Protein AF-A0A6S7LVF1-F1 (afdb_monomer_lite)

Radius of gyration: 26.82 Å; chains: 1; bounding box: 76×34×92 Å

S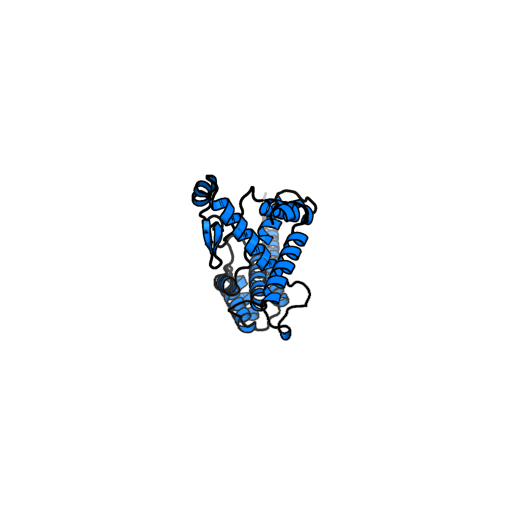econdary structure (DSSP, 8-state):
-THHHHHS-HHHHHHHHHHHHHHHHHHHS-GGG---SSPPHHHHHHHHHHHHHHHHHHHTTSTHHHHHHHHHTEEE-TTS-EEE-SSBTTB-PBP--TT-HHHHHHHHHHHHHTTT-HHHHHHHHHHHHHS----HHHHHHHHHT----TT--HHHHHHHHHHHHHHHHHHHHSTT-S-PPPHHHHHHHHHHHHHHH---HHHHHHHHHHHT-TT--HHHHHHHHHHHHHHHHHHHHHHHHHHHHHHHHHHHHTTS--

Structure (mmCIF, N/CA/C/O backbone):
data_AF-A0A6S7LVF1-F1
#
_entry.id   AF-A0A6S7LVF1-F1
#
loop_
_atom_site.group_PDB
_atom_site.id
_atom_site.type_symbol
_atom_site.label_atom_id
_atom_site.label_alt_id
_atom_site.label_comp_id
_atom_site.label_asym_id
_atom_site.label_entity_id
_atom_site.label_seq_id
_atom_site.pdbx_PDB_ins_code
_atom_site.Cartn_x
_atom_site.Cartn_y
_atom_site.Cartn_z
_atom_site.occupancy
_atom_site.B_iso_or_equiv
_atom_site.auth_seq_id
_atom_site.auth_comp_id
_atom_site.auth_asym_id
_atom_site.auth_atom_id
_atom_site.pdbx_PDB_model_num
ATOM 1 N N . PHE A 1 1 ? -22.727 4.059 7.229 1.00 73.75 1 PHE A N 1
ATOM 2 C CA . PHE A 1 1 ? -21.291 4.383 7.110 1.00 73.75 1 PHE A CA 1
ATOM 3 C C . PHE A 1 1 ? -20.971 4.934 5.733 1.00 73.75 1 PHE A C 1
ATOM 5 O O . PHE A 1 1 ? -20.271 5.931 5.670 1.00 73.75 1 PHE A O 1
ATOM 12 N N . ASP A 1 2 ? -21.529 4.361 4.667 1.00 82.19 2 ASP A N 1
ATOM 13 C CA . ASP A 1 2 ? -21.222 4.749 3.279 1.00 82.19 2 ASP A CA 1
ATOM 14 C C . ASP A 1 2 ? -21.557 6.227 2.985 1.00 82.19 2 ASP A C 1
ATOM 16 O O . ASP A 1 2 ? -20.728 6.934 2.433 1.00 82.19 2 ASP A O 1
ATOM 20 N N . GLN A 1 3 ? -22.650 6.758 3.550 1.00 86.31 3 GLN A N 1
ATOM 21 C CA . GLN A 1 3 ? -22.999 8.194 3.503 1.00 86.31 3 GLN A CA 1
ATOM 22 C C . GLN A 1 3 ? -21.911 9.154 4.037 1.00 86.31 3 GLN A C 1
ATOM 24 O O . GLN A 1 3 ? -21.966 10.356 3.783 1.00 86.31 3 GLN A O 1
ATOM 29 N N . LEU A 1 4 ? -20.950 8.672 4.838 1.00 86.31 4 LEU A N 1
ATOM 30 C CA . LEU A 1 4 ? -19.827 9.501 5.290 1.00 86.31 4 LEU A CA 1
ATOM 31 C C . LEU A 1 4 ? -18.850 9.789 4.148 1.00 86.31 4 LEU A C 1
ATOM 33 O O . LEU A 1 4 ? -18.262 10.866 4.139 1.00 86.31 4 LEU A O 1
ATOM 37 N N . LEU A 1 5 ? -18.698 8.850 3.211 1.00 87.44 5 LEU A N 1
ATOM 38 C CA . LEU A 1 5 ? -17.847 8.989 2.028 1.00 87.44 5 LEU A CA 1
ATOM 39 C C . LEU A 1 5 ? -18.411 10.016 1.040 1.00 87.44 5 LEU A C 1
ATOM 41 O O . LEU A 1 5 ? -17.636 10.684 0.364 1.00 87.44 5 LEU A O 1
ATOM 45 N N . ASP A 1 6 ? -19.732 10.213 1.039 1.00 84.75 6 ASP A N 1
ATOM 46 C CA . ASP A 1 6 ? -20.389 11.256 0.241 1.00 84.75 6 ASP A CA 1
ATOM 47 C C . ASP A 1 6 ? -20.224 12.654 0.859 1.00 84.75 6 ASP A C 1
ATOM 49 O O . ASP A 1 6 ? -20.197 13.663 0.158 1.00 84.75 6 ASP A O 1
ATOM 53 N N . LYS A 1 7 ? -20.135 12.735 2.194 1.00 86.38 7 LYS A N 1
ATOM 54 C CA . LYS A 1 7 ? -20.127 14.010 2.934 1.00 86.38 7 LYS A CA 1
ATOM 55 C C . LYS A 1 7 ? -18.735 14.533 3.272 1.00 86.38 7 LYS A C 1
ATOM 57 O O . LYS A 1 7 ? -18.580 15.726 3.530 1.00 86.38 7 LYS A O 1
ATOM 62 N N . PHE A 1 8 ? -17.732 13.664 3.354 1.00 89.62 8 PHE A N 1
ATOM 63 C CA . PHE A 1 8 ? -16.406 14.018 3.854 1.00 89.62 8 PHE A CA 1
ATOM 64 C C . PHE A 1 8 ? -15.290 13.424 2.995 1.00 89.62 8 PHE A C 1
ATOM 66 O O . PHE A 1 8 ? -15.442 12.371 2.387 1.00 89.62 8 PHE A O 1
ATOM 73 N N . SER A 1 9 ? -14.121 14.075 3.008 1.00 88.81 9 SER A N 1
ATOM 74 C CA . SER A 1 9 ? -12.927 13.544 2.346 1.00 88.81 9 SER A CA 1
ATOM 75 C C . SER A 1 9 ? -12.504 12.201 2.945 1.00 88.81 9 SER A C 1
ATOM 77 O O . SER A 1 9 ? -12.678 11.963 4.144 1.00 88.81 9 SER A O 1
ATOM 79 N N . LEU A 1 10 ? -11.876 11.349 2.129 1.00 88.12 10 LEU A N 1
ATOM 80 C CA . LEU A 1 10 ? -11.427 10.015 2.540 1.00 88.12 10 LEU A CA 1
ATOM 81 C C . LEU A 1 10 ? -10.646 10.040 3.862 1.00 88.12 10 LEU A C 1
ATOM 83 O O . LEU A 1 10 ? -10.968 9.302 4.788 1.00 88.12 10 LEU A O 1
ATOM 87 N N . ILE A 1 11 ? -9.662 10.937 3.987 1.00 88.06 11 ILE A N 1
ATOM 88 C CA . ILE A 1 11 ? -8.839 11.065 5.199 1.00 88.06 11 ILE A CA 1
ATOM 89 C C . ILE A 1 11 ? -9.693 11.398 6.426 1.00 88.06 11 ILE A C 1
ATOM 91 O O . ILE A 1 11 ? -9.467 10.856 7.510 1.00 88.06 11 ILE A O 1
ATOM 95 N N . LYS A 1 12 ? -10.702 12.262 6.272 1.00 89.44 12 LYS A N 1
ATOM 96 C CA . LYS A 1 12 ? -11.616 12.613 7.361 1.00 89.44 12 LYS A CA 1
ATOM 97 C C . LYS A 1 12 ? -12.500 11.426 7.741 1.00 89.44 12 LYS A C 1
ATOM 99 O O . LYS A 1 12 ? -12.662 11.173 8.931 1.00 89.44 12 LYS A O 1
ATOM 104 N N . VAL A 1 13 ? -13.003 10.663 6.771 1.00 92.44 13 VAL A N 1
ATOM 105 C CA . VAL A 1 13 ? -13.787 9.442 7.030 1.00 92.44 13 VAL A CA 1
ATOM 106 C C . VAL A 1 13 ? -12.958 8.389 7.762 1.00 92.44 13 VAL A C 1
ATOM 108 O O . VAL A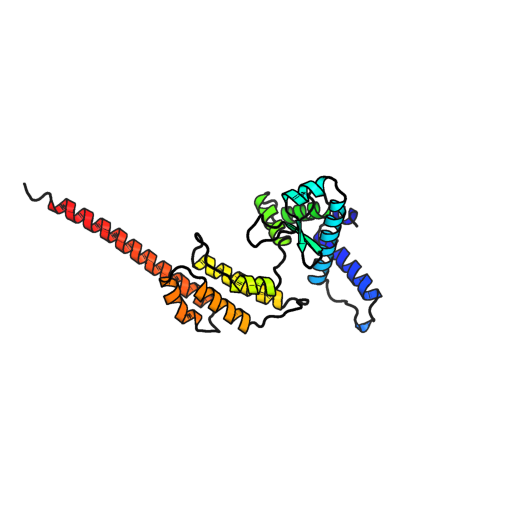 1 13 ? -13.427 7.833 8.754 1.00 92.44 13 VAL A O 1
ATOM 111 N N . LEU A 1 14 ? -11.715 8.157 7.334 1.00 90.19 14 LEU A N 1
ATOM 112 C CA . LEU A 1 14 ? -10.809 7.218 8.000 1.00 90.19 14 LEU A CA 1
ATOM 113 C C . LEU A 1 14 ? -10.516 7.645 9.445 1.00 90.19 14 LEU A C 1
ATOM 115 O O . LEU A 1 14 ? -10.585 6.820 10.353 1.00 90.19 14 LEU A O 1
ATOM 119 N N . ARG A 1 15 ? -10.280 8.943 9.687 1.00 90.25 15 ARG A N 1
ATOM 120 C CA . ARG A 1 15 ? -10.094 9.491 11.043 1.00 90.25 15 ARG A CA 1
ATOM 121 C C . ARG A 1 15 ? -11.341 9.359 11.915 1.00 90.25 15 ARG A C 1
ATOM 123 O O . ARG A 1 15 ? -11.221 9.000 13.081 1.00 90.25 15 ARG A O 1
ATOM 130 N N . ILE A 1 16 ? -12.530 9.628 11.370 1.00 91.88 16 ILE A N 1
ATOM 131 C CA . ILE A 1 16 ? -13.800 9.427 12.087 1.00 91.88 16 ILE A CA 1
ATOM 132 C C . ILE A 1 16 ? -13.952 7.950 12.462 1.00 91.88 16 ILE A C 1
ATOM 134 O O . ILE A 1 16 ? -14.247 7.638 13.613 1.00 91.88 16 ILE A O 1
ATOM 138 N N . GLY A 1 17 ? -13.696 7.036 11.523 1.00 92.00 17 GLY A N 1
ATOM 139 C CA . GLY A 1 17 ? -13.723 5.600 11.791 1.00 92.00 17 GLY A CA 1
ATOM 140 C C . GLY A 1 17 ? -12.722 5.184 12.871 1.00 92.00 17 GLY A C 1
ATOM 141 O O . GLY A 1 17 ? -13.075 4.392 13.740 1.00 92.00 17 GLY A O 1
ATOM 142 N N . ALA A 1 18 ? -11.517 5.761 12.873 1.00 91.19 18 ALA A N 1
ATOM 143 C CA . ALA A 1 18 ? -10.490 5.465 13.873 1.00 91.19 18 ALA A CA 1
ATOM 144 C C . ALA A 1 18 ? -10.914 5.933 15.266 1.00 91.19 18 ALA A C 1
ATOM 146 O O . ALA A 1 18 ? -10.796 5.177 16.227 1.00 91.19 18 ALA A O 1
ATOM 147 N N . TRP A 1 19 ? -11.503 7.128 15.372 1.00 92.81 19 TRP A N 1
ATOM 148 C CA . TRP A 1 19 ? -12.089 7.604 16.625 1.00 92.81 19 TRP A CA 1
ATOM 149 C C . TRP A 1 19 ? -13.212 6.699 17.129 1.00 92.81 19 TRP A C 1
ATOM 151 O O . TRP A 1 19 ? -13.244 6.392 18.318 1.00 92.81 19 TRP A O 1
ATOM 161 N N . ILE A 1 20 ? -14.106 6.243 16.245 1.00 91.69 20 ILE A N 1
ATOM 162 C CA . ILE A 1 20 ? -15.197 5.329 16.616 1.00 91.69 20 ILE A CA 1
ATOM 163 C C . ILE A 1 20 ? -14.631 3.997 17.122 1.00 91.69 20 ILE A C 1
ATOM 165 O O . ILE A 1 20 ? -15.041 3.530 18.181 1.00 91.69 20 ILE A O 1
ATOM 169 N N . GLN A 1 21 ? -13.674 3.400 16.407 1.00 89.44 21 GLN A N 1
ATOM 170 C CA . GLN A 1 21 ? -13.039 2.142 16.818 1.00 89.44 21 GLN A CA 1
ATOM 171 C C . GLN A 1 21 ? -12.315 2.290 18.159 1.00 89.44 21 GLN A C 1
ATOM 173 O O . GLN A 1 21 ? -12.551 1.503 19.071 1.00 89.44 21 GLN A O 1
ATOM 178 N N . ARG A 1 22 ? -11.517 3.349 18.331 1.00 89.44 22 ARG A N 1
ATOM 179 C CA . ARG A 1 22 ? -10.833 3.632 19.596 1.00 89.44 22 ARG A CA 1
ATOM 180 C C . ARG A 1 22 ? -11.812 3.851 20.743 1.00 89.44 22 ARG A C 1
ATOM 182 O O . ARG A 1 22 ? -11.558 3.395 21.851 1.00 89.44 22 ARG A O 1
ATOM 189 N N . PHE A 1 23 ? -12.916 4.556 20.502 1.00 90.94 23 PHE A N 1
ATOM 190 C CA . PHE A 1 23 ? -13.953 4.748 21.510 1.00 90.94 23 PHE A CA 1
ATOM 191 C C . PHE A 1 23 ? -14.533 3.402 21.960 1.00 90.94 23 PHE A C 1
ATOM 193 O O . PHE A 1 23 ? -14.582 3.136 23.159 1.00 90.94 23 PHE A O 1
ATOM 200 N N . LEU A 1 24 ? -14.889 2.529 21.012 1.00 91.00 24 LEU A N 1
ATOM 201 C CA . LEU A 1 24 ? -15.390 1.183 21.304 1.00 91.00 24 LEU A CA 1
ATOM 202 C C . LEU A 1 24 ? -14.368 0.338 22.081 1.00 91.00 24 LEU A C 1
ATOM 204 O O . LEU A 1 24 ? -14.746 -0.334 23.043 1.00 91.00 24 LEU A O 1
ATOM 208 N N . ASP A 1 25 ? -13.088 0.407 21.708 1.00 88.69 25 ASP A N 1
ATOM 209 C CA . ASP A 1 25 ? -11.997 -0.273 22.412 1.00 88.69 25 ASP A CA 1
ATOM 210 C C . ASP A 1 25 ? -11.844 0.281 23.843 1.00 88.69 25 ASP A C 1
ATOM 212 O O . ASP A 1 25 ? -11.828 -0.477 24.810 1.00 88.69 25 ASP A O 1
ATOM 216 N N . ASN A 1 26 ? -11.843 1.607 24.009 1.00 90.06 26 ASN A N 1
ATOM 217 C CA . ASN A 1 26 ? -11.717 2.284 25.305 1.00 90.06 26 ASN A CA 1
ATOM 218 C C . ASN A 1 26 ? -12.906 2.038 26.250 1.00 90.06 26 ASN A C 1
ATOM 220 O O . ASN A 1 26 ? -12.740 2.079 27.473 1.00 90.06 26 ASN A O 1
ATOM 224 N N . CYS A 1 27 ? -14.103 1.783 25.714 1.00 90.06 27 CYS A N 1
ATOM 225 C CA . CYS A 1 27 ? -15.260 1.357 26.506 1.00 90.06 27 CYS A CA 1
ATOM 226 C C . CYS A 1 27 ? -15.066 -0.035 27.124 1.00 90.06 27 CYS A C 1
ATOM 228 O O . CYS A 1 27 ? -15.699 -0.343 28.131 1.00 90.06 27 CYS A O 1
ATOM 230 N N . ARG A 1 28 ? -14.207 -0.870 26.529 1.00 90.31 28 ARG A N 1
ATOM 231 C CA . ARG A 1 28 ? -13.943 -2.253 26.952 1.00 90.31 28 ARG A CA 1
ATOM 232 C C . ARG A 1 28 ? -12.650 -2.400 27.757 1.00 90.31 28 ARG A C 1
ATOM 234 O O . ARG A 1 28 ? -12.416 -3.467 28.317 1.00 90.31 28 ARG A O 1
ATOM 241 N N . THR A 1 29 ? -11.830 -1.353 27.845 1.00 88.50 29 THR A N 1
ATOM 242 C CA . THR A 1 29 ? -10.568 -1.353 28.596 1.00 88.50 29 THR A CA 1
ATOM 243 C C . THR A 1 29 ? -10.665 -0.605 29.924 1.00 88.50 29 THR A C 1
ATOM 245 O O . THR A 1 29 ? -11.503 0.281 30.144 1.00 88.50 29 THR A O 1
ATOM 248 N N . LYS A 1 30 ? -9.769 -0.966 30.849 1.00 87.44 30 LYS A N 1
ATOM 249 C CA . LYS A 1 30 ? -9.644 -0.285 32.140 1.00 87.44 30 LYS A CA 1
ATOM 250 C C . LYS A 1 30 ? -9.160 1.155 31.926 1.00 87.44 30 LYS A C 1
ATOM 252 O O . LYS A 1 30 ? -8.349 1.386 31.033 1.00 87.44 30 LYS A O 1
ATOM 257 N N . PRO A 1 31 ? -9.550 2.121 32.780 1.00 82.31 31 PRO A N 1
ATOM 258 C CA . PRO A 1 31 ? -9.179 3.529 32.616 1.00 82.31 31 PRO A CA 1
ATOM 259 C C . PRO A 1 31 ? -7.678 3.795 32.427 1.00 82.31 31 PRO A C 1
ATOM 261 O O . PRO A 1 31 ? -7.321 4.698 31.680 1.00 82.31 31 PRO A O 1
ATOM 264 N N . LYS A 1 32 ? -6.813 2.994 33.064 1.00 82.00 32 LYS A N 1
ATOM 265 C CA . LYS A 1 32 ? -5.347 3.121 32.985 1.00 82.00 32 LYS A CA 1
ATOM 266 C C . LYS A 1 32 ? -4.748 2.675 31.643 1.00 82.00 32 LYS A C 1
ATOM 268 O O . LYS A 1 32 ? -3.632 3.063 31.334 1.00 82.00 32 LYS A O 1
ATOM 273 N N . GLU A 1 33 ? -5.475 1.878 30.863 1.00 82.06 33 GLU A N 1
ATOM 274 C CA . GLU A 1 33 ? -5.034 1.306 29.579 1.00 82.06 33 GLU A CA 1
ATOM 275 C C . GLU A 1 33 ? -5.689 2.012 28.378 1.00 82.06 33 GLU A C 1
ATOM 277 O O . GLU A 1 33 ? -5.486 1.628 27.225 1.00 82.06 33 GLU A O 1
ATOM 282 N N . ARG A 1 34 ? -6.509 3.041 28.630 1.00 85.19 34 ARG A N 1
ATOM 283 C CA . ARG A 1 34 ? -7.211 3.779 27.578 1.00 85.19 34 ARG A CA 1
ATOM 284 C C . ARG A 1 34 ? -6.233 4.599 26.754 1.00 85.19 34 ARG A C 1
ATOM 286 O O . ARG A 1 34 ? -5.438 5.375 27.280 1.00 85.19 34 ARG A O 1
ATOM 293 N N . LYS A 1 35 ? -6.363 4.492 25.436 1.00 78.75 35 LYS A N 1
ATOM 294 C CA . LYS A 1 35 ? -5.564 5.277 24.497 1.00 78.75 35 LYS A CA 1
ATOM 295 C C . LYS A 1 35 ? -6.124 6.692 24.406 1.00 78.75 35 LYS A C 1
ATOM 297 O O . LYS A 1 35 ? -7.288 6.870 24.042 1.00 78.75 35 LYS A O 1
ATOM 302 N N . SER A 1 36 ? -5.290 7.685 24.720 1.00 81.06 36 SER A N 1
ATOM 303 C CA . SER A 1 36 ? -5.619 9.119 24.630 1.00 81.06 36 SER A CA 1
ATOM 304 C C . SER A 1 36 ? -4.634 9.923 23.764 1.00 81.06 36 SER A C 1
ATOM 306 O O . SER A 1 36 ? -4.747 11.143 23.674 1.00 81.06 36 SER A O 1
ATOM 308 N N . HIS A 1 37 ? -3.666 9.260 23.129 1.00 80.19 37 HIS A N 1
ATOM 309 C CA . HIS A 1 37 ? -2.706 9.890 22.217 1.00 80.19 37 HIS A CA 1
ATOM 310 C C . HIS A 1 37 ? -3.378 10.306 20.891 1.00 80.19 37 HIS A C 1
ATOM 312 O O . HIS A 1 37 ? -4.508 9.888 20.629 1.00 80.19 37 HIS A O 1
ATOM 318 N N . PRO A 1 38 ? -2.738 11.111 20.022 1.00 84.56 38 PRO A N 1
ATOM 319 C CA . PRO A 1 38 ? -3.230 11.360 18.662 1.00 84.56 38 PRO A CA 1
ATOM 320 C C . PRO A 1 38 ? -3.546 10.059 17.903 1.00 84.56 38 PRO A C 1
ATOM 322 O O . PRO A 1 38 ? -3.043 8.994 18.267 1.00 84.56 38 PRO A O 1
ATOM 325 N N . ILE A 1 39 ? -4.424 10.110 16.892 1.00 82.56 39 ILE A N 1
ATOM 326 C CA . ILE A 1 39 ? -4.730 8.917 16.081 1.00 82.56 39 ILE A CA 1
ATOM 327 C C . ILE A 1 39 ? -3.446 8.413 15.430 1.00 82.56 39 ILE A C 1
ATOM 329 O O . ILE A 1 39 ? -2.767 9.175 14.743 1.00 82.56 39 ILE A O 1
ATOM 333 N N . ASP A 1 40 ? -3.162 7.135 15.647 1.00 79.94 40 ASP A N 1
ATOM 334 C CA . ASP A 1 40 ? -1.999 6.457 15.103 1.00 79.94 40 ASP A CA 1
ATOM 335 C C . ASP A 1 40 ? -2.246 5.983 13.661 1.00 79.94 40 ASP A C 1
ATOM 337 O O . ASP A 1 40 ? -3.386 5.730 13.248 1.00 79.94 40 ASP A O 1
ATOM 341 N N . ALA A 1 41 ? -1.169 5.838 12.891 1.00 76.06 41 ALA A N 1
ATOM 342 C CA . ALA A 1 41 ? -1.202 5.314 11.531 1.00 76.06 41 ALA A CA 1
ATOM 343 C C . ALA A 1 41 ? -1.848 3.919 11.486 1.00 76.06 41 ALA A C 1
ATOM 345 O O . ALA A 1 41 ? -2.686 3.662 10.620 1.00 76.06 41 ALA A O 1
ATOM 346 N N . LEU A 1 42 ? -1.575 3.072 12.482 1.00 78.00 42 LEU A N 1
ATOM 347 C CA . LEU A 1 42 ? -2.142 1.724 12.594 1.00 78.00 42 LEU A CA 1
ATOM 348 C C . LEU A 1 42 ? -3.660 1.719 12.802 1.00 78.00 42 LEU A C 1
ATOM 350 O O . LEU A 1 42 ? -4.371 0.832 12.325 1.00 78.00 42 LEU A O 1
ATOM 354 N N . GLU A 1 43 ? -4.201 2.714 13.505 1.00 81.75 43 GLU A N 1
ATOM 355 C CA . GLU A 1 43 ? -5.650 2.835 13.688 1.00 81.75 43 GLU A CA 1
ATOM 356 C C . GLU A 1 43 ? -6.337 3.262 12.391 1.00 81.75 43 GLU A C 1
ATOM 358 O O . GLU A 1 43 ? -7.425 2.775 12.074 1.00 81.75 43 GLU A O 1
ATOM 363 N N . ILE A 1 44 ? -5.683 4.125 11.610 1.00 83.94 44 ILE A N 1
ATOM 364 C CA . ILE A 1 44 ? -6.132 4.488 10.264 1.00 83.94 44 ILE A CA 1
ATOM 365 C C . ILE A 1 44 ? -6.058 3.279 9.327 1.00 83.94 44 ILE A C 1
ATOM 367 O O . ILE A 1 44 ? -7.020 3.025 8.595 1.00 83.94 44 ILE A O 1
ATOM 371 N N . GLU A 1 45 ? -4.970 2.506 9.368 1.00 83.44 45 GLU A N 1
ATOM 372 C CA . GLU A 1 45 ? -4.811 1.289 8.567 1.00 83.44 45 GLU A CA 1
ATOM 373 C C . GLU A 1 45 ? -5.898 0.262 8.908 1.00 83.44 45 GLU A C 1
ATOM 375 O O . GLU A 1 45 ? -6.566 -0.251 8.011 1.00 83.44 45 GLU A O 1
ATOM 380 N N . ARG A 1 46 ? -6.176 0.027 10.195 1.00 84.38 46 ARG A N 1
ATOM 381 C CA . ARG A 1 46 ? -7.241 -0.889 10.637 1.00 84.38 46 ARG A CA 1
ATOM 382 C C . ARG A 1 46 ? -8.601 -0.516 10.044 1.00 84.38 46 ARG A C 1
ATOM 384 O O . ARG A 1 46 ? -9.319 -1.381 9.540 1.00 84.38 46 ARG A O 1
ATOM 391 N N . VAL A 1 47 ? -8.955 0.768 10.084 1.00 89.50 47 VAL A N 1
ATOM 392 C CA . VAL A 1 47 ? -10.216 1.276 9.521 1.00 89.50 47 VAL A CA 1
ATOM 393 C C . VAL A 1 47 ? -10.226 1.137 8.002 1.00 89.50 47 VAL A C 1
ATOM 395 O O . VAL A 1 47 ? -11.242 0.749 7.427 1.00 89.50 47 VAL A O 1
ATOM 398 N N . LYS A 1 48 ? -9.096 1.400 7.344 1.00 89.19 48 LYS A N 1
ATOM 399 C CA . LYS A 1 48 ? -8.937 1.210 5.900 1.00 89.19 48 LYS A CA 1
ATOM 400 C C . LYS A 1 48 ? -9.139 -0.256 5.501 1.00 89.19 48 LYS A C 1
ATOM 402 O O . LYS A 1 48 ? -9.914 -0.526 4.590 1.00 89.19 48 LYS A O 1
ATOM 407 N N . LEU A 1 49 ? -8.516 -1.208 6.199 1.00 88.31 49 LEU A N 1
ATOM 408 C CA . LEU A 1 49 ? -8.690 -2.644 5.942 1.00 88.31 49 LEU A CA 1
ATOM 409 C C . LEU A 1 49 ? -10.135 -3.092 6.174 1.00 88.31 49 LEU A C 1
ATO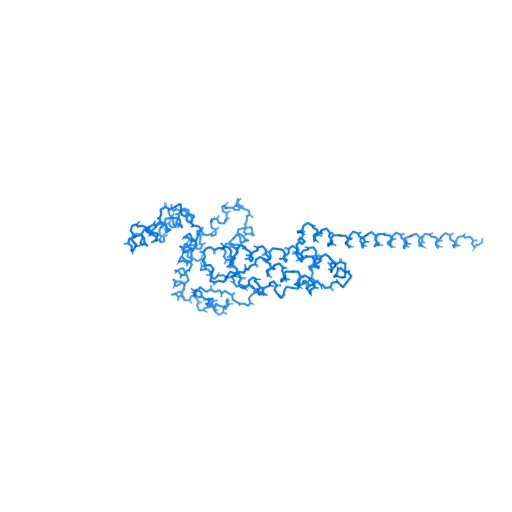M 411 O O . LEU A 1 49 ? -10.652 -3.912 5.419 1.00 88.31 49 LEU A O 1
ATOM 415 N N . TRP A 1 50 ? -10.804 -2.540 7.189 1.00 91.06 50 TRP A N 1
ATOM 416 C CA . TRP A 1 50 ? -12.226 -2.790 7.418 1.00 91.06 50 TRP A CA 1
ATOM 417 C C . TRP A 1 50 ? -13.081 -2.340 6.224 1.00 91.06 50 TRP A C 1
ATOM 419 O O . TRP A 1 50 ? -13.939 -3.097 5.771 1.00 91.06 50 TRP A O 1
ATOM 429 N N . TRP A 1 51 ? -12.809 -1.155 5.669 1.00 91.44 51 TRP A N 1
ATOM 430 C CA . TRP A 1 51 ? -13.485 -0.658 4.467 1.00 91.44 51 TRP A CA 1
ATOM 431 C C . TRP A 1 51 ? -13.230 -1.528 3.236 1.00 91.44 51 TRP A C 1
ATOM 433 O O . TRP A 1 51 ? -14.174 -1.827 2.510 1.00 91.44 51 TRP A O 1
ATOM 443 N N . ILE A 1 52 ? -11.987 -1.973 3.031 1.00 90.75 52 ILE A N 1
ATOM 444 C CA . ILE A 1 52 ? -11.618 -2.879 1.933 1.00 90.75 52 ILE A CA 1
ATOM 445 C C . ILE A 1 52 ? -12.404 -4.188 2.039 1.00 90.75 52 ILE A C 1
ATOM 447 O O . ILE A 1 52 ? -13.072 -4.585 1.088 1.00 90.75 52 ILE A O 1
ATOM 451 N N . LYS A 1 53 ? -12.386 -4.831 3.213 1.00 90.44 53 LYS A N 1
ATOM 452 C CA . LYS A 1 53 ? -13.126 -6.079 3.450 1.00 90.44 53 LYS A CA 1
ATOM 453 C C . LYS A 1 53 ? -14.618 -5.902 3.215 1.00 90.44 53 LYS A C 1
ATOM 455 O O . LYS A 1 53 ? -15.240 -6.725 2.556 1.00 90.44 53 LYS A O 1
ATOM 460 N N . ARG A 1 54 ? -15.195 -4.815 3.731 1.00 91.25 54 ARG A N 1
ATOM 461 C CA . ARG A 1 54 ? -16.610 -4.488 3.534 1.00 91.25 54 ARG A CA 1
ATOM 462 C C . ARG A 1 54 ? -16.948 -4.323 2.051 1.00 91.25 54 ARG A C 1
ATOM 464 O O . ARG A 1 54 ? -17.938 -4.898 1.613 1.00 91.25 54 ARG A O 1
ATOM 471 N N . ALA A 1 55 ? -16.126 -3.593 1.297 1.00 91.62 55 ALA A N 1
ATOM 472 C CA . ALA A 1 55 ? -16.328 -3.392 -0.136 1.00 91.62 55 ALA A CA 1
ATOM 473 C C . ALA A 1 55 ? -16.292 -4.721 -0.903 1.00 91.62 55 ALA A C 1
ATOM 475 O O . ALA A 1 55 ? -17.169 -4.991 -1.719 1.00 91.62 55 ALA A O 1
ATOM 476 N N . GLN A 1 56 ? -15.321 -5.583 -0.592 1.00 91.62 56 GLN A N 1
ATOM 477 C CA . GLN A 1 56 ? -15.196 -6.906 -1.208 1.00 91.62 56 GLN A CA 1
ATOM 478 C C . GLN A 1 56 ? -16.380 -7.821 -0.867 1.00 91.62 56 GLN A C 1
ATOM 480 O O . GLN A 1 56 ? -16.922 -8.466 -1.758 1.00 91.62 56 GLN A O 1
ATOM 485 N N . LEU A 1 57 ? -16.825 -7.839 0.394 1.00 90.62 57 LEU A N 1
ATOM 486 C CA . LEU A 1 57 ? -17.990 -8.619 0.827 1.00 90.62 57 LEU A CA 1
ATOM 487 C C . LEU A 1 57 ? -19.289 -8.159 0.156 1.00 90.62 57 LEU A C 1
ATOM 489 O O . LEU A 1 57 ? -20.136 -8.985 -0.162 1.00 90.62 57 LEU A O 1
ATOM 493 N N . GLN A 1 58 ? -19.458 -6.853 -0.060 1.00 89.81 58 GLN A N 1
ATOM 494 C CA . GLN A 1 58 ? -20.607 -6.335 -0.804 1.00 89.81 58 GLN A CA 1
ATOM 495 C C . GLN A 1 58 ? -20.536 -6.720 -2.282 1.00 89.81 58 GLN A C 1
ATOM 497 O O . GLN A 1 58 ? -21.548 -7.111 -2.852 1.00 89.81 58 GLN A O 1
ATOM 502 N N . ALA A 1 59 ? -19.350 -6.674 -2.889 1.00 88.56 59 ALA A N 1
ATOM 503 C CA . ALA A 1 59 ? -19.182 -7.074 -4.281 1.00 88.56 59 ALA A CA 1
ATOM 504 C C . ALA A 1 59 ? -19.410 -8.567 -4.512 1.00 88.56 59 ALA A C 1
ATOM 506 O O . ALA A 1 59 ? -19.910 -8.921 -5.565 1.00 88.56 59 ALA A O 1
ATOM 507 N N . GLN A 1 60 ? -19.136 -9.434 -3.534 1.00 87.56 60 GLN A N 1
ATOM 508 C CA . GLN A 1 60 ? -19.464 -10.865 -3.627 1.00 87.56 60 GLN A CA 1
ATOM 509 C C . GLN A 1 60 ? -20.963 -11.150 -3.822 1.00 87.56 60 GLN A C 1
ATOM 511 O O . GLN A 1 60 ? -21.323 -12.259 -4.197 1.00 87.56 60 GLN A O 1
ATOM 516 N N . GLN A 1 61 ? -21.837 -10.177 -3.550 1.00 86.00 61 GLN A N 1
ATOM 517 C CA . GLN A 1 61 ? -23.280 -10.295 -3.773 1.00 86.00 61 GLN A CA 1
ATOM 518 C C . GLN A 1 61 ? -23.696 -9.891 -5.196 1.00 86.00 61 GLN A C 1
ATOM 520 O O . GLN A 1 61 ? -24.856 -10.068 -5.563 1.00 86.00 61 GLN A O 1
ATOM 525 N N . ASP A 1 62 ? -22.778 -9.323 -5.983 1.00 86.56 62 ASP A N 1
ATOM 526 C CA . ASP A 1 62 ? -23.018 -8.918 -7.364 1.00 86.56 62 ASP A CA 1
ATOM 527 C C . ASP A 1 62 ? -22.841 -10.113 -8.313 1.00 86.56 62 ASP A C 1
ATOM 529 O O . ASP A 1 62 ? -21.904 -10.900 -8.196 1.00 86.56 62 ASP A O 1
ATOM 533 N N . VAL A 1 63 ? -23.713 -10.206 -9.313 1.00 82.31 63 VAL A N 1
ATOM 534 C CA . VAL A 1 63 ? -23.673 -11.216 -10.379 1.00 82.31 63 VAL A CA 1
ATOM 535 C C . VAL A 1 63 ? -22.375 -11.118 -11.190 1.00 82.31 63 VAL A C 1
ATOM 537 O O . VAL A 1 63 ? -21.871 -12.120 -11.695 1.00 82.31 63 VAL A O 1
ATOM 540 N N . ARG A 1 64 ? -21.796 -9.915 -11.306 1.00 84.06 64 ARG A N 1
ATOM 541 C CA . ARG A 1 64 ? -20.540 -9.691 -12.046 1.00 84.06 64 ARG A CA 1
ATOM 542 C C . ARG A 1 64 ? -19.317 -10.275 -11.337 1.00 84.06 64 ARG A C 1
ATOM 544 O O . ARG A 1 64 ? -18.310 -10.543 -11.991 1.00 84.06 64 ARG A O 1
ATOM 551 N N . PHE A 1 65 ? -19.413 -10.523 -10.032 1.00 86.88 65 PHE A N 1
ATOM 552 C CA . PHE A 1 65 ? -18.282 -10.952 -9.219 1.00 86.88 65 PHE A CA 1
ATOM 553 C C . PHE A 1 65 ? -17.713 -12.306 -9.644 1.00 86.88 65 PHE A C 1
ATOM 555 O O . PHE A 1 65 ? -16.498 -12.466 -9.652 1.00 86.88 65 PHE A O 1
ATOM 562 N N . GLU A 1 66 ? -18.553 -13.265 -10.040 1.00 84.31 66 GLU A N 1
ATOM 563 C CA . GLU A 1 66 ? -18.086 -14.588 -10.479 1.00 84.31 66 GLU A CA 1
ATOM 564 C C . GLU A 1 66 ? -17.260 -14.503 -11.771 1.00 84.31 66 GLU A C 1
ATOM 566 O O . GLU A 1 66 ? -16.206 -15.135 -11.897 1.00 84.31 66 GLU A O 1
ATOM 571 N N . ALA A 1 67 ? -17.702 -13.670 -12.718 1.00 86.62 67 ALA A N 1
ATOM 572 C CA . ALA A 1 67 ? -16.975 -13.419 -13.958 1.00 86.62 67 ALA A CA 1
ATOM 573 C C . ALA A 1 67 ? -15.635 -12.721 -13.681 1.00 86.62 67 ALA A C 1
ATOM 575 O O . ALA A 1 67 ? -14.594 -13.124 -14.212 1.00 86.62 67 ALA A O 1
ATOM 576 N N . ASP A 1 68 ? -15.650 -11.718 -12.803 1.00 85.06 68 ASP A N 1
ATOM 577 C CA . ASP A 1 68 ? -14.450 -11.003 -12.382 1.00 85.06 68 ASP A CA 1
ATOM 578 C C . ASP A 1 68 ? -13.488 -11.925 -11.625 1.00 85.06 68 ASP A C 1
ATOM 580 O O . ASP A 1 68 ? -12.288 -11.885 -11.878 1.00 85.06 68 ASP A O 1
ATOM 584 N N . GLN A 1 69 ? -13.991 -12.827 -10.782 1.00 86.88 69 GLN A N 1
ATOM 585 C CA . GLN A 1 69 ? -13.187 -13.788 -10.032 1.00 86.88 69 GLN A CA 1
ATOM 586 C C . GLN A 1 69 ? -12.411 -14.737 -10.940 1.00 86.88 69 GLN A C 1
ATOM 588 O O . GLN A 1 69 ? -11.220 -14.959 -10.707 1.00 86.88 69 GLN A O 1
ATOM 593 N N . LEU A 1 70 ? -13.055 -15.268 -11.981 1.00 85.75 70 LEU A N 1
ATOM 594 C CA . LEU A 1 70 ? -12.397 -16.127 -12.964 1.00 85.75 70 LEU A CA 1
ATOM 595 C C . LEU A 1 70 ? -11.359 -15.350 -13.775 1.00 85.75 70 LEU A C 1
ATOM 597 O O . LEU A 1 70 ? -10.242 -15.823 -13.978 1.00 85.75 70 LEU A O 1
ATOM 601 N N . HIS A 1 71 ? -11.705 -14.142 -14.216 1.00 86.81 71 HIS A N 1
ATOM 602 C CA . HIS A 1 71 ? -10.827 -13.350 -15.069 1.00 86.81 71 HIS A CA 1
ATOM 603 C C . HIS A 1 71 ? -9.615 -12.805 -14.292 1.00 86.81 71 HIS A C 1
ATOM 605 O O . HIS A 1 71 ? -8.493 -12.792 -14.804 1.00 86.81 71 HIS A O 1
ATOM 611 N N . LEU A 1 72 ? -9.814 -12.317 -13.067 1.00 84.38 72 LEU A N 1
ATOM 612 C CA . LEU A 1 72 ? -8.791 -11.673 -12.234 1.00 84.38 72 LEU A CA 1
ATOM 613 C C . LEU A 1 72 ? -8.066 -12.639 -11.289 1.00 84.38 72 LEU A C 1
ATOM 615 O O . LEU A 1 72 ? -7.078 -12.228 -10.678 1.00 84.38 72 LEU A O 1
ATOM 619 N N . ASN A 1 73 ? -8.512 -13.897 -11.203 1.00 86.00 73 ASN A N 1
ATOM 620 C CA . ASN A 1 73 ? -7.954 -14.930 -10.329 1.00 86.00 73 ASN A CA 1
ATOM 621 C C . ASN A 1 73 ? -7.840 -14.432 -8.879 1.00 86.00 73 ASN A C 1
ATOM 623 O O . ASN A 1 73 ? -6.742 -14.303 -8.324 1.00 86.00 73 ASN A O 1
ATOM 627 N N . PHE A 1 74 ? -8.991 -14.090 -8.290 1.00 87.94 74 PHE A N 1
ATOM 628 C CA . PHE A 1 74 ? -9.043 -13.630 -6.905 1.00 87.94 74 PHE A CA 1
ATOM 629 C C . PHE A 1 74 ? -8.677 -14.755 -5.943 1.00 87.94 74 PHE A C 1
ATOM 631 O O . PHE A 1 74 ? -9.263 -15.838 -5.983 1.00 87.94 74 PHE A O 1
ATOM 638 N N . GLN A 1 75 ? -7.758 -14.472 -5.023 1.00 83.44 75 GLN A N 1
ATOM 639 C CA . GLN A 1 75 ? -7.408 -15.374 -3.931 1.00 83.44 75 GLN A CA 1
ATOM 640 C C . GLN A 1 75 ? -7.368 -14.606 -2.609 1.00 83.44 75 GLN A C 1
ATOM 642 O O . GLN A 1 75 ? -6.867 -13.482 -2.575 1.00 83.44 75 GLN A O 1
ATOM 647 N N . PRO A 1 76 ? -7.897 -15.174 -1.512 1.00 82.50 76 PRO A N 1
ATOM 648 C CA . PRO A 1 76 ? -7.796 -14.547 -0.206 1.00 82.50 76 PRO A CA 1
ATOM 649 C C . PRO A 1 76 ? -6.356 -14.618 0.315 1.00 82.50 76 PRO A C 1
ATOM 651 O O . PRO A 1 76 ? -5.688 -15.647 0.206 1.00 82.50 76 PRO A O 1
ATOM 654 N N . ASN A 1 77 ? -5.897 -13.533 0.929 1.00 81.25 77 ASN A N 1
ATOM 655 C CA . ASN A 1 77 ? -4.632 -13.495 1.656 1.00 81.25 77 ASN A CA 1
ATOM 656 C C . ASN A 1 77 ? -4.790 -13.909 3.127 1.00 81.25 77 ASN A C 1
ATOM 658 O O . ASN A 1 77 ? -5.889 -14.204 3.598 1.00 81.25 77 ASN A O 1
ATOM 662 N N . ASN A 1 78 ? -3.695 -13.857 3.890 1.00 74.88 78 ASN A N 1
ATOM 663 C CA . ASN A 1 78 ? -3.667 -14.222 5.316 1.00 74.88 78 ASN A CA 1
ATOM 664 C C . ASN A 1 78 ? -4.626 -13.382 6.181 1.00 74.88 78 ASN A C 1
ATOM 666 O O . ASN A 1 78 ? -5.001 -13.786 7.279 1.00 74.88 78 ASN A O 1
ATOM 670 N N . ARG A 1 79 ? -5.030 -12.198 5.701 1.00 73.62 79 ARG A N 1
ATOM 671 C CA . ARG A 1 79 ? -5.985 -11.305 6.370 1.00 73.62 79 ARG A CA 1
ATOM 672 C C . ARG A 1 79 ? -7.423 -11.515 5.872 1.00 73.62 79 ARG A C 1
ATOM 674 O O . ARG A 1 79 ? -8.315 -10.827 6.371 1.00 73.62 79 ARG A O 1
ATOM 681 N N . GLY A 1 80 ? -7.665 -12.423 4.925 1.00 79.31 80 GLY A N 1
ATOM 682 C CA . GLY A 1 80 ? -8.965 -12.663 4.290 1.00 79.31 80 GLY A CA 1
ATOM 683 C C . GLY A 1 80 ? -9.385 -11.573 3.299 1.00 79.31 80 GLY A C 1
ATOM 684 O O . GLY A 1 80 ? -10.577 -11.381 3.083 1.00 79.31 80 GLY A O 1
ATOM 685 N N . ILE A 1 81 ? -8.430 -10.811 2.760 1.00 86.50 81 ILE A N 1
ATOM 686 C CA . ILE A 1 81 ? -8.652 -9.798 1.719 1.00 86.50 81 ILE A CA 1
ATOM 687 C C . ILE A 1 81 ? -8.357 -10.440 0.364 1.00 86.50 81 ILE A C 1
ATOM 689 O O . ILE A 1 81 ? -7.374 -11.165 0.233 1.00 86.50 81 ILE A O 1
ATOM 693 N N . LEU A 1 82 ? -9.205 -10.184 -0.630 1.00 87.44 82 LEU A N 1
ATOM 694 C CA . LEU A 1 82 ? -9.020 -10.706 -1.982 1.00 87.44 82 LEU A CA 1
ATOM 695 C C . LEU A 1 82 ? -7.909 -9.953 -2.719 1.00 87.44 82 LEU A C 1
ATOM 697 O O . LEU A 1 82 ? -7.939 -8.722 -2.812 1.00 87.44 82 LEU A O 1
ATOM 701 N N . GLU A 1 83 ? -6.973 -10.711 -3.278 1.00 88.00 83 GLU A N 1
ATOM 702 C CA . GLU A 1 83 ? -5.869 -10.247 -4.114 1.00 88.00 83 GLU A CA 1
ATOM 703 C C . GLU A 1 83 ? -5.965 -10.857 -5.514 1.00 88.00 83 GLU A C 1
ATOM 705 O O . GLU A 1 83 ? -6.362 -12.013 -5.676 1.00 88.00 83 GLU A O 1
ATOM 710 N N . CYS A 1 84 ? -5.560 -10.100 -6.528 1.00 86.00 84 CYS A N 1
ATOM 711 C CA . CYS A 1 84 ? -5.443 -10.577 -7.902 1.00 86.00 84 CYS A CA 1
ATOM 712 C C . CYS A 1 84 ? -4.101 -11.297 -8.083 1.00 86.00 84 CYS A C 1
ATOM 714 O O . CYS A 1 84 ? -3.049 -10.679 -7.901 1.00 86.00 84 CYS A O 1
ATOM 716 N N . ARG A 1 85 ? -4.101 -12.577 -8.481 1.00 81.56 85 ARG A N 1
ATOM 717 C CA . ARG A 1 85 ? -2.857 -13.352 -8.663 1.00 81.56 85 ARG A CA 1
ATOM 718 C C . ARG A 1 85 ? -2.583 -13.734 -10.114 1.00 81.56 85 ARG A C 1
ATOM 720 O O . ARG A 1 85 ? -3.487 -14.061 -10.874 1.00 81.56 85 ARG A O 1
ATOM 727 N N . GLY A 1 86 ? -1.302 -13.746 -10.493 1.00 73.06 86 GLY A N 1
ATOM 728 C CA . GLY A 1 86 ? -0.837 -14.250 -11.795 1.00 73.06 86 GLY A CA 1
ATOM 729 C C . GLY A 1 86 ? -0.859 -13.241 -12.948 1.00 73.06 86 GLY A C 1
ATOM 730 O O . GLY A 1 86 ? -0.462 -13.589 -14.054 1.00 73.06 86 GLY A O 1
ATOM 731 N N . ARG A 1 87 ? -1.276 -11.990 -12.709 1.00 70.81 87 ARG A N 1
ATOM 732 C CA . ARG A 1 87 ? -1.223 -10.922 -13.727 1.00 70.81 87 ARG A CA 1
ATOM 733 C C . ARG A 1 87 ? 0.088 -10.149 -13.739 1.00 70.81 87 ARG A C 1
ATOM 735 O O . ARG A 1 87 ? 0.520 -9.684 -14.787 1.00 70.81 87 ARG A O 1
ATOM 742 N N . ILE A 1 88 ? 0.695 -9.998 -12.569 1.00 68.75 88 ILE A N 1
ATOM 743 C CA . ILE A 1 88 ? 1.977 -9.331 -12.381 1.00 68.75 88 ILE A CA 1
ATOM 744 C C . ILE A 1 88 ? 2.858 -10.315 -11.615 1.00 68.75 88 ILE A C 1
ATOM 746 O O . ILE A 1 88 ? 2.432 -10.892 -10.614 1.00 68.75 88 ILE A O 1
ATOM 750 N N . VAL A 1 89 ? 4.063 -10.565 -12.121 1.00 60.19 89 VAL A N 1
ATOM 751 C CA . VAL A 1 89 ? 4.989 -11.521 -11.505 1.00 60.19 89 VAL A CA 1
ATOM 752 C C . VAL A 1 89 ? 5.437 -10.978 -10.148 1.00 60.19 89 VAL A C 1
ATOM 754 O O . VAL A 1 89 ? 6.002 -9.892 -10.077 1.00 60.19 89 VAL A O 1
ATOM 757 N N . GLY A 1 90 ? 5.178 -11.735 -9.078 1.00 65.19 90 GLY A N 1
ATOM 758 C CA . GLY A 1 90 ? 5.614 -11.396 -7.717 1.00 65.19 90 GLY A CA 1
ATOM 759 C C . GLY A 1 90 ? 4.841 -10.261 -7.035 1.00 65.19 90 GLY A C 1
ATOM 760 O O . GLY A 1 90 ? 5.257 -9.816 -5.964 1.00 65.19 90 GLY A O 1
ATOM 761 N N . GLU A 1 91 ? 3.733 -9.806 -7.624 1.00 65.44 91 GLU A N 1
ATOM 762 C CA . GLU A 1 91 ? 2.878 -8.757 -7.065 1.00 65.44 91 GLU A CA 1
ATOM 763 C C . GLU A 1 91 ? 1.426 -9.233 -6.967 1.00 65.44 91 GLU A C 1
ATOM 765 O O . GLU A 1 91 ? 0.892 -9.852 -7.892 1.00 65.44 91 GLU A O 1
ATOM 770 N N . TYR A 1 92 ? 0.777 -8.903 -5.848 1.00 79.31 92 TYR A N 1
ATOM 771 C CA . TYR A 1 92 ? -0.584 -9.343 -5.523 1.00 79.31 92 TYR A CA 1
ATOM 772 C C . TYR A 1 92 ? -1.466 -8.135 -5.158 1.00 79.31 92 TYR A C 1
ATOM 774 O O . TYR A 1 92 ? -1.682 -7.851 -3.979 1.00 79.31 92 TYR A O 1
ATOM 782 N N . PRO A 1 93 ? -1.944 -7.357 -6.151 1.00 82.12 93 PRO A N 1
ATOM 783 C CA . PRO A 1 93 ? -2.780 -6.188 -5.896 1.00 82.12 93 PRO A CA 1
ATOM 784 C C . PRO A 1 93 ? -4.100 -6.565 -5.214 1.00 82.12 93 PRO A C 1
ATOM 786 O O . PRO A 1 93 ? -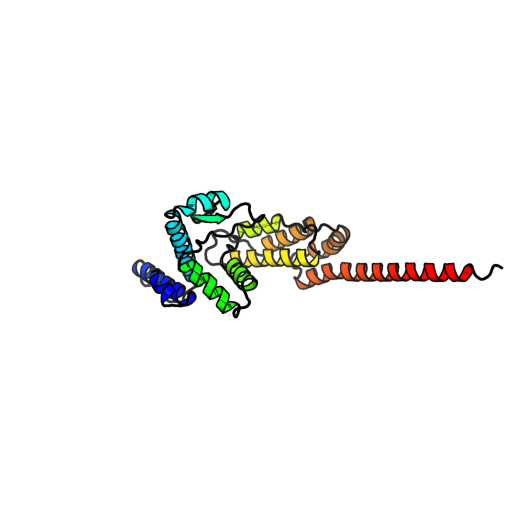4.749 -7.534 -5.608 1.00 82.12 93 PRO A O 1
ATOM 789 N N . ILE A 1 94 ? -4.544 -5.750 -4.255 1.00 87.31 94 ILE A N 1
ATOM 790 C CA . ILE A 1 94 ? -5.864 -5.892 -3.628 1.00 87.31 94 ILE A CA 1
ATOM 791 C C . ILE A 1 94 ? -6.962 -5.615 -4.656 1.00 87.31 94 ILE A C 1
ATOM 793 O O . ILE A 1 94 ? -6.956 -4.571 -5.312 1.00 87.31 94 ILE A O 1
ATOM 797 N N . TYR A 1 95 ? -7.953 -6.501 -4.731 1.00 87.81 95 TYR A N 1
ATOM 798 C CA . TYR A 1 95 ? -9.158 -6.252 -5.513 1.00 87.81 95 TYR A CA 1
ATOM 799 C C . TYR A 1 95 ? -10.033 -5.184 -4.844 1.00 87.81 95 TYR A C 1
ATOM 801 O O . TYR A 1 95 ? -10.412 -5.315 -3.677 1.00 87.81 95 TYR A O 1
ATOM 809 N N . LEU A 1 96 ? -10.402 -4.149 -5.594 1.00 89.06 96 LEU A N 1
ATOM 810 C CA . LEU A 1 96 ? -11.425 -3.192 -5.196 1.00 89.06 96 LEU A CA 1
ATOM 811 C C . LEU A 1 96 ? -12.530 -3.129 -6.258 1.00 89.06 96 LEU A C 1
ATOM 813 O O . LEU A 1 96 ? -12.203 -2.955 -7.432 1.00 89.06 96 LEU A O 1
ATOM 817 N N . PRO A 1 97 ? -13.814 -3.204 -5.864 1.00 88.75 97 PRO A N 1
ATOM 818 C CA . PRO A 1 97 ? -14.931 -3.076 -6.796 1.00 88.75 97 PRO A CA 1
ATOM 819 C C . PRO A 1 97 ? -15.011 -1.659 -7.366 1.00 88.75 97 PRO A C 1
ATOM 821 O O . PRO A 1 97 ? -14.878 -0.687 -6.618 1.00 88.75 97 PRO A O 1
ATOM 824 N N . ASP A 1 98 ? -15.271 -1.541 -8.663 1.00 84.50 98 ASP A N 1
ATOM 825 C CA . ASP A 1 98 ? -15.321 -0.283 -9.416 1.00 84.50 98 ASP A CA 1
ATOM 826 C C . ASP A 1 98 ? -16.431 0.673 -8.947 1.00 84.50 98 ASP A C 1
ATOM 828 O O . ASP A 1 98 ? -16.219 1.884 -8.881 1.00 84.50 98 ASP A O 1
ATOM 832 N N . HIS A 1 99 ? -17.593 0.142 -8.570 1.00 83.25 99 HIS A N 1
ATOM 833 C CA . HIS A 1 99 ? -18.772 0.932 -8.199 1.00 83.25 99 HIS A CA 1
ATOM 834 C C . HIS A 1 99 ? -18.946 1.164 -6.691 1.00 83.25 99 HIS A C 1
ATOM 836 O O . HIS A 1 99 ? -19.929 1.773 -6.266 1.00 83.25 99 HIS A O 1
ATOM 842 N N . HIS A 1 100 ? -18.013 0.709 -5.853 1.00 89.12 100 HIS A N 1
ATOM 843 C CA . HIS A 1 100 ? -18.148 0.886 -4.409 1.00 89.12 100 HIS A CA 1
ATOM 844 C C . HIS A 1 100 ? -17.739 2.315 -3.979 1.00 89.12 100 HIS A C 1
ATOM 846 O O . HIS A 1 100 ? -16.645 2.760 -4.343 1.00 89.12 100 HIS A O 1
ATOM 852 N N . PRO A 1 101 ? -18.522 3.026 -3.132 1.00 90.12 101 PRO A N 1
ATOM 853 C CA . PRO A 1 101 ? -18.234 4.414 -2.737 1.00 90.12 101 PRO A CA 1
ATOM 854 C C . PRO A 1 101 ? -16.820 4.623 -2.184 1.00 90.12 101 PRO A C 1
ATOM 856 O O . PRO A 1 101 ? -16.169 5.622 -2.475 1.00 90.12 101 PRO A O 1
ATOM 859 N N . PHE A 1 102 ? -16.305 3.646 -1.431 1.00 90.56 102 PHE A N 1
ATOM 860 C CA . PHE A 1 102 ? -14.938 3.691 -0.903 1.00 90.56 102 PHE A CA 1
ATOM 861 C C . PHE A 1 102 ? -13.876 3.705 -2.009 1.00 90.56 102 PHE A C 1
ATOM 863 O O . PHE A 1 102 ? -12.924 4.479 -1.918 1.00 90.56 102 PHE A O 1
ATOM 870 N N . THR A 1 103 ? -14.051 2.899 -3.062 1.00 90.06 103 THR A N 1
ATOM 871 C CA . THR A 1 103 ? -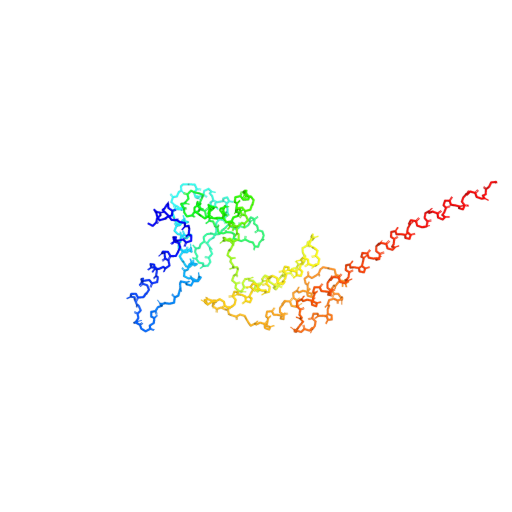13.150 2.872 -4.221 1.00 90.06 103 THR A CA 1
ATOM 872 C C . THR A 1 103 ? -13.175 4.217 -4.932 1.00 90.06 103 THR A C 1
ATOM 874 O O . THR A 1 103 ? -12.123 4.795 -5.197 1.00 90.06 103 THR A O 1
ATOM 877 N N . THR A 1 104 ? -14.367 4.774 -5.155 1.00 90.12 104 THR A N 1
ATOM 878 C CA . THR A 1 104 ? -14.536 6.091 -5.780 1.00 90.12 104 THR A CA 1
ATOM 879 C C . THR A 1 104 ? -13.863 7.195 -4.971 1.00 90.12 104 THR A C 1
ATOM 881 O O . THR A 1 104 ? -13.087 7.975 -5.523 1.00 90.12 104 THR A O 1
ATOM 884 N N . SER A 1 105 ? -14.087 7.250 -3.654 1.00 89.44 105 SER A N 1
ATOM 885 C CA . SER A 1 105 ? -13.429 8.229 -2.779 1.00 89.44 105 SER A CA 1
ATOM 886 C C . SER A 1 105 ? -11.910 8.077 -2.773 1.00 89.44 105 SER A C 1
ATOM 888 O O . SER A 1 105 ? -11.198 9.072 -2.641 1.00 89.44 105 SER A O 1
ATOM 890 N N . LEU A 1 106 ? -11.403 6.853 -2.918 1.00 88.94 106 LEU A N 1
ATOM 891 C CA . LEU A 1 106 ? -9.976 6.572 -2.980 1.00 88.94 106 LEU A CA 1
ATOM 892 C C . LEU A 1 106 ? -9.345 7.051 -4.285 1.00 88.94 106 LEU A C 1
ATOM 894 O O . LEU A 1 106 ? -8.368 7.800 -4.243 1.00 88.94 106 LEU A O 1
ATOM 898 N N . VAL A 1 107 ? -9.968 6.731 -5.419 1.00 88.81 107 VAL A N 1
ATOM 899 C CA . VAL A 1 107 ? -9.551 7.239 -6.730 1.00 88.81 107 VAL A CA 1
ATOM 900 C C . VAL A 1 107 ? -9.609 8.763 -6.761 1.00 88.81 107 VAL A C 1
ATOM 902 O O . VAL A 1 107 ? -8.665 9.406 -7.217 1.00 88.81 107 VAL A O 1
ATOM 905 N N . HIS A 1 108 ? -10.675 9.353 -6.223 1.00 88.06 108 HIS A N 1
ATOM 906 C CA . HIS A 1 108 ? -10.836 10.800 -6.150 1.00 88.06 108 HIS A CA 1
ATOM 907 C C . HIS A 1 108 ? -9.774 11.461 -5.259 1.00 88.06 108 HIS A C 1
ATOM 909 O O . HIS A 1 108 ? -9.183 12.472 -5.638 1.00 88.06 108 HIS A O 1
ATOM 915 N N . HIS A 1 109 ? -9.470 10.869 -4.101 1.00 87.38 109 HIS A N 1
ATOM 916 C CA . HIS A 1 109 ? -8.400 11.348 -3.230 1.00 87.38 109 HIS A CA 1
ATOM 917 C C . HIS A 1 109 ? -7.033 11.283 -3.923 1.00 87.38 109 HIS A C 1
ATOM 919 O O . HIS A 1 109 ? -6.277 12.253 -3.871 1.00 87.38 109 HIS A O 1
ATOM 925 N N . ALA A 1 110 ? -6.722 10.175 -4.604 1.00 83.38 110 ALA A N 1
ATOM 926 C CA . ALA A 1 110 ? -5.498 10.053 -5.386 1.00 83.38 110 ALA A CA 1
ATOM 927 C C . ALA A 1 110 ? -5.434 11.118 -6.486 1.00 83.38 110 ALA A C 1
ATOM 929 O O . ALA A 1 110 ? -4.433 11.825 -6.579 1.00 83.38 110 ALA A O 1
ATOM 930 N N . HIS A 1 111 ? -6.523 11.305 -7.230 1.00 85.31 111 HIS A N 1
ATOM 931 C CA . HIS A 1 111 ? -6.632 12.297 -8.294 1.00 85.31 111 HIS A CA 1
ATOM 932 C C . HIS A 1 111 ? -6.322 13.718 -7.798 1.00 85.31 111 HIS A C 1
ATOM 934 O O . HIS A 1 111 ? -5.445 14.383 -8.357 1.00 85.31 111 HIS A O 1
ATOM 940 N N . ILE A 1 112 ? -6.957 14.143 -6.698 1.00 84.19 112 ILE A N 1
ATOM 941 C CA . ILE A 1 112 ? -6.687 15.441 -6.056 1.00 84.19 112 ILE A CA 1
ATOM 942 C C . ILE A 1 112 ? -5.236 15.515 -5.567 1.00 84.19 112 ILE A C 1
ATOM 944 O O . ILE A 1 112 ? -4.558 16.511 -5.801 1.00 84.19 112 ILE A O 1
ATOM 948 N N . SER A 1 113 ? -4.729 14.460 -4.919 1.00 80.38 113 SER A N 1
ATOM 949 C CA . SER A 1 113 ? -3.361 14.445 -4.377 1.00 80.38 113 SER A CA 1
ATOM 950 C C . SER A 1 113 ? -2.280 14.537 -5.457 1.00 80.38 113 SER A C 1
ATOM 952 O O . SER A 1 113 ? -1.182 15.015 -5.194 1.00 80.38 113 SER A O 1
ATOM 954 N N . THR A 1 114 ? -2.601 14.105 -6.677 1.00 83.38 114 THR A N 1
ATOM 955 C CA . THR A 1 114 ? -1.734 14.223 -7.856 1.00 83.38 114 THR A CA 1
ATOM 956 C C . THR A 1 114 ? -1.936 15.530 -8.619 1.00 83.38 114 THR A C 1
ATOM 958 O O . THR A 1 114 ? -1.491 15.632 -9.757 1.00 83.38 114 THR A O 1
ATOM 961 N N . LEU A 1 115 ? -2.628 16.512 -8.025 1.00 84.69 115 LEU A N 1
ATOM 962 C CA . LEU A 1 115 ? -2.948 17.803 -8.643 1.00 84.69 115 LEU A CA 1
ATOM 963 C C . LEU A 1 115 ? -3.624 17.646 -10.012 1.00 84.69 115 LEU A C 1
ATOM 965 O O . LEU A 1 115 ? -3.338 18.387 -10.946 1.00 84.69 115 LEU A O 1
ATOM 969 N N . HIS A 1 116 ? -4.507 16.651 -10.139 1.00 83.19 116 HIS A N 1
ATOM 970 C CA . HIS A 1 116 ? -5.193 16.328 -11.390 1.00 83.19 116 HIS A CA 1
ATOM 971 C C . HIS A 1 116 ? -4.253 15.938 -12.547 1.00 83.19 116 HIS A C 1
ATOM 973 O O . HIS A 1 116 ? -4.626 16.087 -13.709 1.00 83.19 116 HIS A O 1
ATOM 979 N N . GLY A 1 117 ? -3.070 15.382 -12.250 1.00 78.25 117 GLY A N 1
ATOM 980 C CA . GLY A 1 117 ? -2.024 14.969 -13.205 1.00 78.25 117 GLY A CA 1
ATOM 981 C C . GLY A 1 117 ? -2.381 13.820 -14.165 1.00 78.25 117 GLY A C 1
ATOM 982 O O . GLY A 1 117 ? -1.513 13.084 -14.630 1.00 78.25 117 GLY A O 1
ATOM 983 N N . GLY A 1 118 ? -3.666 13.629 -14.455 1.00 81.38 118 GLY A N 1
ATOM 984 C CA . GLY A 1 118 ? -4.179 12.619 -15.368 1.00 81.38 118 GLY A CA 1
ATOM 985 C C . GLY A 1 118 ? -4.310 11.224 -14.757 1.00 81.38 118 GLY A C 1
ATOM 986 O O . GLY A 1 118 ? -4.019 10.967 -13.583 1.00 81.38 118 GLY A O 1
ATOM 987 N N . VAL A 1 119 ? -4.790 10.299 -15.589 1.00 82.38 119 VAL A N 1
ATOM 988 C CA . VAL A 1 119 ? -5.111 8.923 -15.182 1.00 82.38 119 VAL A CA 1
ATOM 989 C C . VAL A 1 119 ? -3.852 8.155 -14.782 1.00 82.38 119 VAL A C 1
ATOM 991 O O . VAL A 1 119 ? -3.875 7.458 -13.775 1.00 82.38 119 VAL A O 1
ATOM 994 N N . GLY A 1 120 ? -2.733 8.328 -15.495 1.00 76.81 120 GLY A N 1
ATOM 995 C CA . GLY A 1 120 ? -1.478 7.628 -15.194 1.00 76.81 120 GLY A CA 1
ATOM 996 C C . GLY A 1 120 ? -0.961 7.902 -13.779 1.00 76.81 120 GLY A C 1
ATOM 997 O O . GLY A 1 120 ? -0.704 6.963 -13.025 1.00 76.81 120 GLY A O 1
ATOM 998 N N . MET A 1 121 ? -0.888 9.178 -13.379 1.00 74.50 121 MET A N 1
ATOM 999 C CA . MET A 1 121 ? -0.450 9.563 -12.030 1.00 74.50 121 MET A CA 1
ATOM 1000 C C . MET A 1 121 ? -1.451 9.124 -10.959 1.00 74.50 121 MET A C 1
ATOM 1002 O O . MET A 1 121 ? -1.053 8.605 -9.915 1.00 74.50 121 MET A O 1
ATOM 1006 N N . THR A 1 122 ? -2.749 9.272 -11.238 1.00 79.12 122 THR A N 1
ATOM 1007 C CA . THR A 1 122 ? -3.821 8.837 -10.332 1.00 79.12 122 THR A CA 1
ATOM 1008 C C . THR A 1 122 ? -3.740 7.329 -10.073 1.00 79.12 122 THR A C 1
ATOM 1010 O O . THR A 1 122 ? -3.791 6.888 -8.925 1.00 79.12 122 THR A O 1
ATOM 1013 N N . MET A 1 123 ? -3.551 6.531 -11.127 1.00 76.44 123 MET A N 1
ATOM 1014 C CA . MET A 1 123 ? -3.416 5.079 -11.033 1.00 76.44 123 MET A CA 1
ATOM 1015 C C . MET A 1 123 ? -2.148 4.687 -10.284 1.00 76.44 123 MET A C 1
ATOM 1017 O O . MET A 1 123 ? -2.237 3.901 -9.347 1.00 76.44 123 MET A O 1
ATOM 1021 N N . ALA A 1 124 ? -0.994 5.276 -10.614 1.00 69.31 124 ALA A N 1
ATOM 1022 C CA . ALA A 1 124 ? 0.254 5.026 -9.892 1.00 69.31 124 ALA A CA 1
ATOM 1023 C C . ALA A 1 124 ? 0.111 5.312 -8.388 1.00 69.31 124 ALA A C 1
ATOM 1025 O O . ALA A 1 124 ? 0.570 4.530 -7.555 1.00 69.31 124 ALA A O 1
ATOM 1026 N N . LYS A 1 125 ? -0.591 6.393 -8.026 1.00 72.75 125 LYS A N 1
ATOM 1027 C CA . LYS A 1 125 ? -0.846 6.745 -6.629 1.00 72.75 125 LYS A CA 1
ATOM 1028 C C . LYS A 1 125 ? -1.805 5.769 -5.940 1.00 72.75 125 LYS A C 1
ATOM 1030 O O . LYS A 1 125 ? -1.539 5.367 -4.811 1.00 72.75 125 LYS A O 1
ATOM 1035 N N . ASN A 1 126 ? -2.884 5.351 -6.603 1.00 72.94 126 ASN A N 1
ATOM 1036 C CA . ASN A 1 126 ? -3.801 4.330 -6.077 1.00 72.94 126 ASN A CA 1
ATOM 1037 C C . ASN A 1 126 ? -3.101 2.993 -5.861 1.00 72.94 126 ASN A C 1
ATOM 1039 O O . ASN A 1 126 ? -3.265 2.374 -4.816 1.00 72.94 126 ASN A O 1
ATOM 1043 N N . PHE A 1 127 ? -2.277 2.587 -6.822 1.00 66.44 127 PHE A N 1
ATOM 1044 C CA . PHE A 1 127 ? -1.436 1.411 -6.717 1.00 66.44 127 PHE A CA 1
ATOM 1045 C C . PHE A 1 127 ? -0.517 1.495 -5.499 1.00 66.44 127 PHE A C 1
ATOM 1047 O O . PHE A 1 127 ? -0.546 0.595 -4.672 1.00 66.44 127 PHE A O 1
ATOM 1054 N N . GLN A 1 128 ? 0.208 2.600 -5.303 1.00 62.62 128 GLN A N 1
ATOM 1055 C CA . GLN A 1 128 ? 1.022 2.800 -4.095 1.00 62.62 128 GLN A CA 1
ATOM 1056 C C . GLN A 1 128 ? 0.211 2.694 -2.794 1.00 62.62 128 GLN A C 1
ATOM 1058 O O . GLN A 1 128 ? 0.716 2.179 -1.806 1.00 62.62 128 GLN A O 1
ATOM 1063 N N . TYR A 1 129 ? -1.043 3.157 -2.780 1.00 59.12 129 TYR A N 1
ATOM 1064 C CA . TYR A 1 129 ? -1.919 3.014 -1.615 1.00 59.12 129 TYR A CA 1
ATOM 1065 C C . TYR A 1 129 ? -2.452 1.584 -1.410 1.00 59.12 129 TYR A C 1
ATOM 1067 O O . TYR A 1 129 ? -2.867 1.276 -0.292 1.00 59.12 129 TYR A O 1
ATOM 1075 N N . HIS A 1 130 ? -2.515 0.747 -2.449 1.00 56.09 130 HIS A N 1
ATOM 1076 C CA . HIS A 1 130 ? -3.172 -0.570 -2.431 1.00 56.09 130 HIS A CA 1
ATOM 1077 C C . HIS A 1 130 ? -2.239 -1.769 -2.515 1.00 56.09 130 HIS A C 1
ATOM 1079 O O . HIS A 1 130 ? -2.661 -2.869 -2.160 1.00 56.09 130 HIS A O 1
ATOM 1085 N N . TYR A 1 131 ? -0.999 -1.581 -2.954 1.00 57.66 131 TYR A N 1
ATOM 1086 C CA . TYR A 1 131 ? 0.028 -2.585 -2.755 1.00 57.66 131 TYR A CA 1
ATOM 1087 C C . TYR A 1 131 ? 0.246 -2.718 -1.254 1.00 57.66 131 TYR A C 1
ATOM 1089 O O . TYR A 1 131 ? 0.608 -1.755 -0.579 1.00 57.66 131 TYR A O 1
ATOM 1097 N N . HIS A 1 132 ? -0.053 -3.909 -0.735 1.00 52.09 132 HIS A N 1
ATOM 1098 C CA . HIS A 1 132 ? 0.357 -4.300 0.600 1.00 52.09 132 HIS A CA 1
ATOM 1099 C C . HIS A 1 132 ? 1.843 -3.963 0.743 1.00 52.09 132 HIS A C 1
ATOM 1101 O O . HIS A 1 132 ? 2.654 -4.369 -0.094 1.00 52.09 132 HIS A O 1
ATOM 1107 N N . GLU A 1 133 ? 2.208 -3.209 1.780 1.00 54.84 133 GLU A N 1
ATOM 1108 C CA . GLU A 1 133 ? 3.575 -3.286 2.272 1.00 54.84 133 GLU A CA 1
ATOM 1109 C C . GLU A 1 133 ? 3.797 -4.764 2.585 1.00 54.84 133 GLU A C 1
ATOM 1111 O O . GLU A 1 133 ? 3.159 -5.328 3.478 1.00 54.84 133 GLU A O 1
ATOM 1116 N N . LYS A 1 134 ? 4.581 -5.422 1.722 1.00 61.72 134 LYS A N 1
ATOM 1117 C CA . LYS A 1 134 ? 4.994 -6.813 1.895 1.00 61.72 134 LYS A CA 1
ATOM 1118 C C . LYS A 1 134 ? 5.456 -6.942 3.343 1.00 61.72 134 LYS A C 1
ATOM 1120 O O . LYS A 1 134 ? 6.179 -6.070 3.832 1.00 61.72 134 LYS A O 1
ATOM 1125 N N . SER A 1 135 ? 5.003 -7.980 4.042 1.00 63.66 135 SER A N 1
ATOM 1126 C CA . SER A 1 135 ? 5.401 -8.161 5.443 1.00 63.66 135 SER A CA 1
ATOM 1127 C C . SER A 1 135 ? 6.929 -8.189 5.551 1.00 63.66 135 SER A C 1
ATOM 1129 O O . SER A 1 135 ? 7.607 -8.544 4.583 1.00 63.66 135 SER A O 1
ATOM 1131 N N . ALA A 1 136 ? 7.489 -7.858 6.719 1.00 68.75 136 ALA A N 1
ATOM 1132 C CA . ALA A 1 136 ? 8.941 -7.886 6.912 1.00 68.75 136 ALA A CA 1
ATOM 1133 C C . ALA A 1 136 ? 9.556 -9.219 6.430 1.00 68.75 136 ALA A C 1
ATOM 1135 O O . ALA A 1 136 ? 10.597 -9.223 5.782 1.00 68.75 136 ALA A O 1
ATOM 1136 N N . THR A 1 137 ? 8.850 -10.339 6.631 1.00 78.12 137 THR A N 1
ATOM 1137 C CA . THR A 1 137 ? 9.246 -11.671 6.155 1.00 78.12 137 THR A CA 1
ATOM 1138 C C . THR A 1 137 ? 9.177 -11.835 4.639 1.00 78.12 137 THR A C 1
ATOM 1140 O O . THR A 1 137 ? 10.095 -12.394 4.047 1.00 78.12 137 THR A O 1
ATOM 1143 N N . GLU A 1 138 ? 8.133 -11.341 3.978 1.00 75.38 138 GLU A N 1
ATOM 1144 C CA . GLU A 1 138 ? 8.027 -11.384 2.511 1.00 75.38 138 GLU A CA 1
ATOM 1145 C C . GLU A 1 138 ? 9.084 -10.505 1.840 1.00 75.38 138 GLU A C 1
ATOM 1147 O O . GLU A 1 138 ? 9.661 -10.888 0.821 1.00 75.38 138 GLU A O 1
ATOM 1152 N N . LEU A 1 139 ? 9.374 -9.340 2.422 1.00 81.31 139 LEU A N 1
ATOM 1153 C CA . LEU A 1 139 ? 10.456 -8.473 1.967 1.00 81.31 139 LEU A CA 1
ATOM 1154 C C . LEU A 1 139 ? 11.821 -9.135 2.177 1.00 81.31 139 LEU A C 1
ATOM 1156 O O . LEU A 1 139 ? 12.653 -9.087 1.275 1.00 81.31 139 LEU A O 1
ATOM 1160 N N . TYR A 1 140 ? 12.025 -9.810 3.310 1.00 84.00 140 TYR A N 1
ATOM 1161 C CA . TYR A 1 140 ? 13.240 -10.574 3.592 1.00 84.00 140 TYR A CA 1
ATOM 1162 C C . TYR A 1 140 ? 13.453 -11.693 2.562 1.00 84.00 140 TYR A C 1
ATOM 1164 O O . TYR A 1 140 ? 14.530 -11.814 1.986 1.00 84.00 140 TYR A O 1
ATOM 1172 N N . GLN A 1 141 ? 12.403 -12.454 2.234 1.00 83.94 141 GLN A N 1
ATOM 1173 C CA . GLN A 1 141 ? 12.454 -13.472 1.175 1.00 83.94 141 GLN A CA 1
ATOM 1174 C C . GLN A 1 141 ? 12.664 -12.870 -0.221 1.00 83.94 141 GLN A C 1
ATOM 1176 O O . GLN A 1 141 ? 13.335 -13.465 -1.063 1.00 83.94 141 GLN A O 1
ATOM 1181 N N . THR A 1 142 ? 12.115 -11.679 -0.478 1.00 84.50 142 THR A N 1
ATOM 1182 C CA . THR A 1 142 ? 12.335 -10.953 -1.738 1.00 84.50 142 THR A CA 1
ATOM 1183 C C . THR A 1 142 ? 13.795 -10.527 -1.874 1.00 84.50 142 THR A C 1
ATOM 1185 O O . THR A 1 142 ? 14.367 -10.660 -2.952 1.00 84.50 142 THR A O 1
ATOM 1188 N N . LEU A 1 143 ? 14.403 -10.038 -0.789 1.00 88.69 143 LEU A N 1
ATOM 1189 C CA . LEU A 1 143 ? 15.815 -9.666 -0.760 1.00 88.69 143 LEU A CA 1
ATOM 1190 C C . LEU A 1 143 ? 16.717 -10.888 -0.957 1.00 88.69 143 LEU A C 1
ATOM 1192 O O . LEU A 1 143 ? 17.649 -10.822 -1.748 1.00 88.69 143 LEU A O 1
ATOM 1196 N N . ALA A 1 144 ? 16.398 -12.011 -0.308 1.00 88.88 144 ALA A N 1
ATOM 1197 C CA . ALA A 1 144 ? 17.171 -13.248 -0.414 1.00 88.88 144 ALA A CA 1
ATOM 1198 C C . ALA A 1 144 ? 17.256 -13.809 -1.843 1.00 88.88 144 ALA A C 1
ATOM 1200 O O . ALA A 1 144 ? 18.221 -14.486 -2.177 1.00 88.88 144 ALA A O 1
ATOM 1201 N N . ASN A 1 145 ? 16.258 -13.525 -2.683 1.00 88.31 145 ASN A N 1
ATOM 1202 C CA . ASN A 1 145 ? 16.173 -14.029 -4.055 1.00 88.31 145 ASN A CA 1
ATOM 1203 C C . ASN A 1 145 ? 16.346 -12.920 -5.104 1.00 88.31 145 ASN A C 1
ATOM 1205 O O . ASN A 1 145 ? 15.932 -13.084 -6.254 1.00 88.31 145 ASN A O 1
ATOM 1209 N N . ILE A 1 146 ? 16.881 -11.759 -4.721 1.00 88.81 146 ILE A N 1
ATOM 1210 C CA . ILE A 1 146 ? 17.008 -10.636 -5.643 1.00 88.81 146 ILE A CA 1
ATOM 1211 C C . ILE A 1 146 ? 18.104 -10.927 -6.678 1.00 88.81 146 ILE A C 1
ATOM 1213 O O . ILE A 1 146 ? 19.245 -11.232 -6.348 1.00 88.81 146 ILE A O 1
ATOM 1217 N N . THR A 1 147 ? 17.765 -10.805 -7.957 1.00 89.06 147 THR A N 1
ATOM 1218 C CA . THR A 1 147 ? 18.727 -10.905 -9.061 1.00 89.06 147 THR A CA 1
ATOM 1219 C C . THR A 1 147 ? 18.542 -9.731 -10.008 1.00 89.06 147 THR A C 1
ATOM 1221 O O . THR A 1 147 ? 17.433 -9.193 -10.129 1.00 89.06 147 THR A O 1
ATOM 1224 N N . GLN A 1 148 ? 19.615 -9.324 -10.679 1.00 88.44 148 GLN A N 1
ATOM 1225 C CA . GLN A 1 148 ? 19.574 -8.288 -11.703 1.00 88.44 148 GLN A CA 1
ATOM 1226 C C . GLN A 1 148 ? 18.725 -8.765 -12.889 1.00 88.44 148 GLN A C 1
ATOM 1228 O O . GLN A 1 148 ? 18.880 -9.885 -13.380 1.00 88.44 148 GLN A O 1
ATOM 1233 N N . LEU A 1 149 ? 17.780 -7.930 -13.327 1.00 83.69 149 LEU A N 1
ATOM 1234 C CA . LEU A 1 149 ? 16.893 -8.262 -14.443 1.00 83.69 149 LEU A CA 1
ATOM 1235 C C . LEU A 1 149 ? 17.595 -8.061 -15.803 1.00 83.69 149 LEU A C 1
ATOM 1237 O O . LEU A 1 149 ? 18.485 -7.221 -15.913 1.00 83.69 149 LEU A O 1
ATOM 1241 N N . PRO A 1 150 ? 17.147 -8.724 -16.891 1.00 74.12 150 PRO A N 1
ATOM 1242 C CA . PRO A 1 150 ? 17.834 -8.693 -18.195 1.00 74.12 150 PRO A CA 1
ATOM 1243 C C . PRO A 1 150 ? 17.993 -7.316 -18.863 1.00 74.12 150 PRO A C 1
ATOM 1245 O O . PRO A 1 150 ? 18.750 -7.184 -19.818 1.00 74.12 150 PRO A O 1
ATOM 1248 N N . LYS A 1 151 ? 17.235 -6.303 -18.428 1.00 76.62 151 LYS A N 1
ATOM 1249 C CA . LYS A 1 151 ? 17.278 -4.923 -18.954 1.00 76.62 151 LYS A CA 1
ATOM 1250 C C . LYS A 1 151 ? 17.595 -3.890 -17.873 1.00 76.62 151 LYS A C 1
ATOM 1252 O O . LYS A 1 151 ? 17.443 -2.695 -18.103 1.00 76.62 151 LYS A O 1
ATOM 1257 N N . GLU A 1 152 ? 17.934 -4.352 -16.678 1.00 78.06 152 GLU A N 1
ATOM 1258 C CA . GLU A 1 152 ? 18.192 -3.497 -15.531 1.00 78.06 152 GLU A CA 1
ATOM 1259 C C . GLU A 1 152 ? 19.682 -3.174 -15.463 1.00 78.06 152 GLU A C 1
ATOM 1261 O O . GLU A 1 152 ? 20.527 -4.071 -15.474 1.00 78.06 152 GLU A O 1
ATOM 1266 N N . ASP A 1 153 ? 19.997 -1.884 -15.391 1.00 81.12 153 ASP A N 1
ATOM 1267 C CA . ASP A 1 153 ? 21.363 -1.437 -15.147 1.00 81.12 153 ASP A CA 1
ATOM 1268 C C . ASP A 1 153 ? 21.807 -1.774 -13.712 1.00 81.12 153 ASP A C 1
ATOM 1270 O O . ASP A 1 153 ? 20.991 -1.815 -12.788 1.00 81.12 153 ASP A O 1
ATOM 1274 N N . HIS A 1 154 ? 23.110 -1.975 -13.516 1.00 82.19 154 HIS A N 1
ATOM 1275 C CA . HIS A 1 154 ? 23.705 -2.345 -12.232 1.00 82.19 154 HIS A CA 1
ATOM 1276 C C . HIS A 1 154 ? 23.327 -1.355 -11.124 1.00 82.19 154 HIS A C 1
ATOM 1278 O O . HIS A 1 154 ? 22.894 -1.777 -10.052 1.00 82.19 154 HIS A O 1
ATOM 1284 N N . GLN A 1 155 ? 23.385 -0.044 -11.392 1.00 80.50 155 GLN A N 1
ATOM 1285 C CA . GLN A 1 155 ? 23.012 0.970 -10.399 1.00 80.50 155 GLN A CA 1
ATOM 1286 C C . GLN A 1 155 ? 21.523 0.894 -10.052 1.00 80.50 155 GLN A C 1
ATOM 1288 O O . GLN A 1 155 ? 21.136 1.038 -8.893 1.00 80.50 155 GLN A O 1
ATOM 1293 N N . THR A 1 156 ? 20.678 0.618 -11.047 1.00 81.88 156 THR A N 1
ATOM 1294 C CA . THR A 1 156 ? 19.233 0.448 -10.838 1.00 81.88 156 THR A CA 1
ATOM 1295 C C . THR A 1 156 ? 18.949 -0.782 -9.972 1.00 81.88 156 THR A C 1
ATOM 1297 O O . THR A 1 156 ? 18.123 -0.712 -9.060 1.00 81.88 156 THR A O 1
ATOM 1300 N N . PHE A 1 157 ? 19.693 -1.871 -10.185 1.00 87.50 157 PHE A N 1
ATOM 1301 C CA . PHE A 1 157 ? 19.641 -3.065 -9.345 1.00 87.50 157 PHE A CA 1
ATOM 1302 C C . PHE A 1 157 ? 20.047 -2.771 -7.893 1.00 87.50 157 PHE A C 1
ATOM 1304 O O . PHE A 1 157 ? 19.315 -3.142 -6.972 1.00 87.50 157 PHE A O 1
ATOM 1311 N N . LEU A 1 158 ? 21.150 -2.045 -7.669 1.00 87.00 158 LEU A N 1
ATOM 1312 C CA . LEU A 1 158 ? 21.583 -1.634 -6.328 1.00 87.00 158 LEU A CA 1
ATOM 1313 C C . LEU A 1 158 ? 20.534 -0.770 -5.626 1.00 87.00 158 LEU A C 1
ATOM 1315 O O . LEU A 1 158 ? 20.183 -1.045 -4.480 1.00 87.00 158 LEU A O 1
ATOM 1319 N N . ILE A 1 159 ? 19.978 0.230 -6.313 1.00 81.06 159 ILE A N 1
ATOM 1320 C CA . ILE A 1 159 ? 18.924 1.093 -5.759 1.00 81.06 159 ILE A CA 1
ATOM 1321 C C . ILE A 1 159 ? 17.690 0.265 -5.382 1.00 81.06 159 ILE A C 1
ATOM 1323 O O . ILE A 1 159 ? 17.080 0.494 -4.332 1.00 81.06 159 ILE A O 1
ATOM 1327 N N . ARG A 1 160 ? 17.324 -0.732 -6.195 1.00 88.00 160 ARG A N 1
ATOM 1328 C CA . ARG A 1 160 ? 16.219 -1.645 -5.887 1.00 88.00 160 ARG A CA 1
ATOM 1329 C C . ARG A 1 160 ? 16.522 -2.495 -4.653 1.00 88.00 160 ARG A C 1
ATOM 1331 O O . ARG A 1 160 ? 15.662 -2.592 -3.779 1.00 88.00 160 ARG A O 1
ATOM 1338 N N . ALA A 1 161 ? 17.723 -3.056 -4.545 1.00 86.75 161 ALA A N 1
ATOM 1339 C CA . ALA A 1 161 ? 18.155 -3.820 -3.376 1.00 86.75 161 ALA A CA 1
ATOM 1340 C C . ALA A 1 161 ? 18.156 -2.964 -2.093 1.00 86.75 161 ALA A C 1
ATOM 1342 O O . ALA A 1 161 ? 17.592 -3.381 -1.080 1.00 86.75 161 ALA A O 1
ATOM 1343 N N . LEU A 1 162 ? 18.692 -1.737 -2.156 1.00 84.69 162 LEU A N 1
ATOM 1344 C CA . LEU A 1 162 ? 18.683 -0.756 -1.060 1.00 84.69 162 LEU A CA 1
ATOM 1345 C C . LEU A 1 162 ? 17.256 -0.399 -0.634 1.00 84.69 162 LEU A C 1
ATOM 1347 O O . LEU A 1 162 ? 16.929 -0.381 0.552 1.00 84.69 162 LEU A O 1
ATOM 1351 N N . THR A 1 163 ? 16.370 -0.190 -1.607 1.00 81.00 163 THR A N 1
ATOM 1352 C CA . THR A 1 163 ? 14.956 0.091 -1.345 1.00 81.00 163 THR A CA 1
ATOM 1353 C C . THR A 1 163 ? 14.279 -1.074 -0.621 1.00 81.00 163 THR A C 1
ATOM 1355 O O . THR A 1 163 ? 13.489 -0.849 0.295 1.00 81.00 163 THR A O 1
ATOM 1358 N N . VAL A 1 164 ? 14.567 -2.325 -1.003 1.00 83.81 164 VAL A N 1
ATOM 1359 C CA . VAL A 1 164 ? 14.016 -3.509 -0.320 1.00 83.81 164 VAL A CA 1
ATOM 1360 C C . VAL A 1 164 ? 14.579 -3.625 1.099 1.00 83.81 164 VAL A C 1
ATOM 1362 O O . VAL A 1 164 ? 13.791 -3.807 2.025 1.00 83.81 164 VAL A O 1
ATOM 1365 N N . ARG A 1 165 ? 15.893 -3.436 1.294 1.00 88.88 165 ARG A N 1
ATOM 1366 C CA . ARG A 1 165 ? 16.544 -3.399 2.618 1.00 88.88 165 ARG A CA 1
ATOM 1367 C C . ARG A 1 165 ? 15.857 -2.397 3.548 1.00 88.88 165 ARG A C 1
ATOM 1369 O O . ARG A 1 165 ? 15.418 -2.763 4.637 1.00 88.88 165 ARG A O 1
ATOM 1376 N N . GLN A 1 166 ? 15.681 -1.159 3.088 1.00 82.25 166 GLN A N 1
ATOM 1377 C CA . GLN A 1 166 ? 15.057 -0.097 3.877 1.00 82.25 166 GLN A CA 1
ATOM 1378 C C . GLN A 1 166 ? 13.593 -0.404 4.220 1.00 82.25 166 GLN A C 1
ATOM 1380 O O . GLN A 1 166 ? 13.148 -0.138 5.338 1.00 82.25 166 GLN A O 1
ATOM 1385 N N . LYS A 1 167 ? 12.843 -1.004 3.286 1.00 79.81 167 LYS A N 1
ATOM 1386 C CA . LYS A 1 167 ? 11.462 -1.444 3.532 1.00 79.81 167 LYS A CA 1
ATOM 1387 C C . LYS A 1 167 ? 11.384 -2.540 4.596 1.00 79.81 167 LYS A C 1
ATOM 1389 O O . LYS A 1 167 ? 10.456 -2.510 5.397 1.00 79.81 167 LYS A O 1
ATOM 1394 N N . ILE A 1 168 ? 12.343 -3.473 4.642 1.00 83.12 168 ILE A N 1
ATOM 1395 C CA . ILE A 1 168 ? 12.409 -4.501 5.699 1.00 83.12 168 ILE A CA 1
ATOM 1396 C C . ILE A 1 168 ? 12.605 -3.837 7.061 1.00 83.12 168 ILE A C 1
ATOM 1398 O O . ILE A 1 168 ? 11.871 -4.148 7.994 1.00 83.12 168 ILE A O 1
ATOM 1402 N N . LEU A 1 169 ? 13.563 -2.911 7.173 1.00 81.94 169 LEU A N 1
ATOM 1403 C CA . LEU A 1 169 ? 13.856 -2.215 8.431 1.00 81.94 169 LEU A CA 1
ATOM 1404 C C . LEU A 1 169 ? 12.658 -1.391 8.919 1.00 81.94 169 LEU A C 1
ATOM 1406 O O . LEU A 1 169 ? 12.355 -1.383 10.111 1.00 81.94 169 LEU A O 1
ATOM 1410 N N . PHE A 1 170 ? 11.937 -0.751 7.998 1.00 74.88 170 PHE A N 1
ATOM 1411 C CA . PHE A 1 170 ? 10.706 -0.033 8.318 1.00 74.88 170 PHE A CA 1
ATOM 1412 C C . PHE A 1 170 ? 9.599 -0.981 8.807 1.00 74.88 170 PHE A C 1
ATOM 1414 O O . PHE A 1 170 ? 9.067 -0.780 9.896 1.00 74.88 170 PHE A O 1
ATOM 1421 N N . ALA A 1 171 ? 9.316 -2.054 8.060 1.00 71.56 171 ALA A N 1
ATOM 1422 C CA . ALA A 1 171 ? 8.288 -3.039 8.407 1.00 71.56 171 ALA A CA 1
ATOM 1423 C C . ALA A 1 171 ? 8.617 -3.836 9.688 1.00 71.56 171 ALA A C 1
ATOM 1425 O O . ALA A 1 171 ? 7.716 -4.322 10.370 1.00 71.56 171 ALA A O 1
ATOM 1426 N N . SER A 1 172 ? 9.903 -3.977 10.026 1.00 72.50 172 SER A N 1
ATOM 1427 C CA . SER A 1 172 ? 10.375 -4.607 11.267 1.00 72.50 172 SER A CA 1
ATOM 1428 C C . SER A 1 172 ? 10.106 -3.724 12.493 1.00 72.50 172 SER A C 1
ATOM 1430 O O . SER A 1 172 ? 9.711 -4.233 13.540 1.00 72.50 172 SER A O 1
ATOM 1432 N N . ASN A 1 173 ? 10.246 -2.401 12.347 1.00 65.25 173 ASN A N 1
ATOM 1433 C CA . ASN A 1 173 ? 10.040 -1.417 13.416 1.00 65.25 173 ASN A CA 1
ATOM 1434 C C . ASN A 1 173 ? 8.572 -0.987 13.605 1.00 65.25 173 ASN A C 1
ATOM 1436 O O . ASN A 1 173 ? 8.260 -0.226 14.525 1.00 65.25 173 ASN A O 1
ATOM 1440 N N . GLU A 1 174 ? 7.658 -1.448 12.751 1.00 59.59 174 GLU A N 1
ATOM 1441 C CA . GLU A 1 174 ? 6.242 -1.111 12.847 1.00 59.59 174 GLU A CA 1
ATOM 1442 C C . GLU A 1 174 ? 5.570 -1.851 14.021 1.00 59.59 174 GLU A C 1
ATOM 1444 O O . GLU A 1 174 ? 5.725 -3.062 14.204 1.00 59.59 174 GLU A O 1
ATOM 1449 N N . SER A 1 175 ? 4.820 -1.114 14.852 1.00 44.19 175 SER A N 1
ATOM 1450 C CA . SER A 1 175 ? 4.232 -1.603 16.111 1.00 44.19 175 SER A CA 1
ATOM 1451 C C . SER A 1 175 ? 3.085 -2.598 15.874 1.00 44.19 175 SER A C 1
ATOM 1453 O O . SER A 1 175 ? 1.911 -2.271 16.015 1.00 44.19 175 SER A O 1
ATOM 1455 N N . GLY A 1 176 ? 3.413 -3.834 15.508 1.00 48.88 176 GLY A N 1
ATOM 1456 C CA . GLY A 1 176 ? 2.433 -4.879 15.198 1.00 48.88 176 GLY A CA 1
ATOM 1457 C C . GLY A 1 176 ? 2.959 -6.036 14.348 1.00 48.88 176 GLY A C 1
ATOM 1458 O O . GLY A 1 176 ? 2.189 -6.951 14.045 1.00 48.88 176 GLY A O 1
ATOM 1459 N N . SER A 1 177 ? 4.238 -6.026 13.960 1.00 50.25 177 SER A N 1
ATOM 1460 C CA . SER A 1 177 ? 4.870 -7.169 13.305 1.00 50.25 177 SER A CA 1
ATOM 1461 C C . SER A 1 177 ? 5.056 -8.322 14.311 1.00 50.25 177 SER A C 1
ATOM 1463 O O . SER A 1 177 ? 5.557 -8.144 15.417 1.00 50.25 177 SER A O 1
ATOM 1465 N N . ASN A 1 178 ? 4.623 -9.536 13.947 1.00 52.19 178 ASN A N 1
ATOM 1466 C CA . ASN A 1 178 ? 4.875 -10.745 14.753 1.00 52.19 178 ASN A CA 1
ATOM 1467 C C . ASN A 1 178 ? 6.341 -11.214 14.659 1.00 52.19 178 ASN A C 1
ATOM 1469 O O . ASN A 1 178 ? 6.754 -12.084 15.421 1.00 52.19 178 ASN A O 1
ATOM 1473 N N . ILE A 1 179 ? 7.100 -10.694 13.686 1.00 59.81 179 ILE A N 1
ATOM 1474 C CA . ILE A 1 179 ? 8.470 -11.098 13.364 1.00 59.81 179 ILE A CA 1
ATOM 1475 C C . ILE A 1 179 ? 9.289 -9.825 13.150 1.00 59.81 179 ILE A C 1
ATOM 1477 O O . ILE A 1 179 ? 9.068 -9.100 12.180 1.00 59.81 179 ILE A O 1
ATOM 1481 N N . THR A 1 180 ? 10.234 -9.582 14.053 1.00 67.69 180 THR A N 1
ATOM 1482 C CA . THR A 1 180 ? 11.224 -8.506 13.960 1.00 67.69 180 THR A CA 1
ATOM 1483 C C . THR A 1 180 ? 12.532 -9.080 13.427 1.00 67.69 180 THR A C 1
ATOM 1485 O O . THR A 1 180 ? 13.050 -10.051 13.979 1.00 67.69 180 THR A O 1
ATOM 1488 N N . TYR A 1 181 ? 13.076 -8.478 12.376 1.00 78.19 181 TYR A N 1
ATOM 1489 C CA . TYR A 1 181 ? 14.425 -8.752 11.887 1.00 78.19 181 TYR A CA 1
ATOM 1490 C C . TYR A 1 181 ? 15.396 -7.736 12.476 1.00 78.19 181 TYR A C 1
ATOM 1492 O O . TYR A 1 181 ? 15.097 -6.539 12.487 1.00 78.19 181 TYR A O 1
ATOM 1500 N N . ASP A 1 182 ? 16.546 -8.204 12.953 1.00 82.31 182 ASP A N 1
ATOM 1501 C CA . ASP A 1 182 ? 17.606 -7.320 13.413 1.00 82.31 182 ASP A CA 1
ATOM 1502 C C . ASP A 1 182 ? 18.347 -6.690 12.224 1.00 82.31 182 ASP A C 1
ATOM 1504 O O . ASP A 1 182 ? 18.492 -7.286 11.152 1.00 82.31 182 ASP A O 1
ATOM 1508 N N . GLU A 1 183 ? 18.834 -5.469 12.426 1.00 83.75 183 GLU A N 1
ATOM 1509 C CA . GLU A 1 183 ? 19.500 -4.688 11.385 1.00 83.75 183 GLU A CA 1
ATOM 1510 C C . GLU A 1 183 ? 20.758 -5.382 10.844 1.00 83.75 183 GLU A C 1
ATOM 1512 O O . GLU A 1 183 ? 21.021 -5.328 9.643 1.00 83.75 183 GLU A O 1
ATOM 1517 N N . SER A 1 184 ? 21.486 -6.118 11.692 1.00 86.12 184 SER A N 1
ATOM 1518 C CA . SER A 1 184 ? 22.715 -6.805 11.289 1.00 86.12 184 SER A CA 1
ATOM 1519 C C . SER A 1 184 ? 22.454 -8.009 10.378 1.00 86.12 184 SER A C 1
ATOM 1521 O O . SER A 1 184 ? 23.154 -8.181 9.379 1.00 86.12 184 SER A O 1
ATOM 1523 N N . SER A 1 185 ? 21.398 -8.789 10.630 1.00 86.56 185 SER A N 1
ATOM 1524 C CA . SER A 1 185 ? 20.999 -9.897 9.753 1.00 86.56 185 SER A CA 1
ATOM 1525 C C . SER A 1 185 ? 20.426 -9.410 8.429 1.00 86.56 185 SER A C 1
ATOM 1527 O O . SER A 1 185 ? 20.658 -10.034 7.393 1.00 86.56 185 SER A O 1
ATOM 1529 N N . VAL A 1 186 ? 19.676 -8.302 8.434 1.00 88.62 186 VAL A N 1
ATOM 1530 C CA . VAL A 1 186 ? 19.160 -7.693 7.197 1.00 88.62 186 VAL A CA 1
ATOM 1531 C C . VAL A 1 186 ? 20.315 -7.154 6.353 1.00 88.62 186 VAL A C 1
ATOM 1533 O O . VAL A 1 186 ? 20.331 -7.366 5.140 1.00 88.62 186 VAL A O 1
ATOM 1536 N N . GLN A 1 187 ? 21.307 -6.526 6.988 1.00 90.06 187 GLN A N 1
ATOM 1537 C CA . GLN A 1 187 ? 22.516 -6.047 6.324 1.00 90.06 187 GLN A CA 1
ATOM 1538 C C . GLN A 1 187 ? 23.349 -7.202 5.753 1.00 90.06 187 GLN A C 1
ATOM 1540 O O . GLN A 1 187 ? 23.738 -7.160 4.588 1.00 90.06 187 GLN A O 1
ATOM 1545 N N . GLY A 1 188 ? 23.570 -8.268 6.527 1.00 89.31 188 GLY A N 1
ATOM 1546 C CA . GLY A 1 188 ? 24.284 -9.457 6.055 1.00 89.31 188 GLY A CA 1
ATOM 1547 C C . GLY A 1 188 ? 23.596 -10.121 4.859 1.00 89.31 188 GLY A C 1
ATOM 1548 O O . GLY A 1 188 ? 24.255 -10.452 3.872 1.00 89.31 188 GLY A O 1
ATOM 1549 N N . LEU A 1 189 ? 22.264 -10.249 4.904 1.00 91.50 189 LEU A N 1
ATOM 1550 C CA . LEU A 1 189 ? 21.490 -10.770 3.778 1.00 91.50 189 LEU A CA 1
ATOM 1551 C C . LEU A 1 189 ? 21.609 -9.870 2.546 1.00 91.50 189 LEU A C 1
ATOM 1553 O O . LEU A 1 189 ? 21.800 -10.372 1.444 1.00 91.50 189 LEU A O 1
ATOM 1557 N N . PHE A 1 190 ? 21.503 -8.553 2.723 1.00 93.38 190 PHE A N 1
ATOM 1558 C CA . PHE A 1 190 ? 21.621 -7.585 1.636 1.00 93.38 190 PHE A CA 1
ATOM 1559 C C . PHE A 1 190 ? 22.971 -7.684 0.914 1.00 93.38 190 PHE A C 1
ATOM 1561 O O . PHE A 1 190 ? 23.002 -7.731 -0.315 1.00 93.38 190 PHE A O 1
ATOM 1568 N N . LEU A 1 191 ? 24.076 -7.772 1.658 1.00 91.25 191 LEU A N 1
ATOM 1569 C CA . LEU A 1 191 ? 25.417 -7.883 1.077 1.00 91.25 191 LEU A CA 1
ATOM 15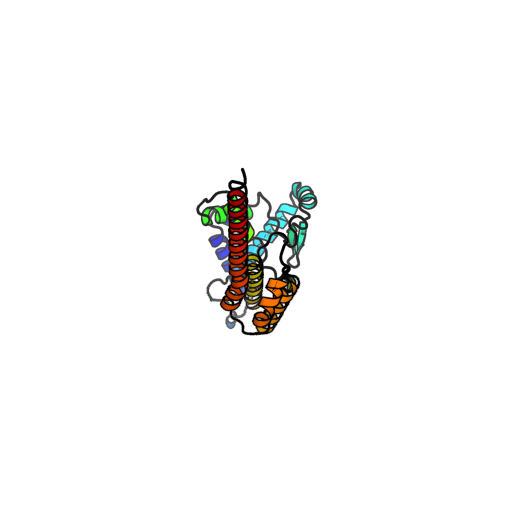70 C C . LEU A 1 191 ? 25.588 -9.193 0.296 1.00 91.25 191 LEU A C 1
ATOM 1572 O O . LEU A 1 191 ? 26.089 -9.177 -0.829 1.00 91.25 191 LEU A O 1
ATOM 1576 N N . HIS A 1 192 ? 25.094 -10.308 0.839 1.00 90.81 192 HIS A N 1
ATOM 1577 C CA . HIS A 1 192 ? 25.116 -11.601 0.150 1.00 90.81 192 HIS A CA 1
ATOM 1578 C C . HIS A 1 192 ? 24.230 -11.618 -1.109 1.00 90.81 192 HIS A C 1
ATOM 1580 O O . HIS A 1 192 ? 24.594 -12.178 -2.146 1.00 90.81 192 HIS A O 1
ATOM 1586 N N . ALA A 1 193 ? 23.071 -10.966 -1.039 1.00 91.06 193 ALA A N 1
ATOM 1587 C CA . ALA A 1 193 ? 22.142 -10.822 -2.150 1.00 91.06 193 ALA A CA 1
ATOM 1588 C C . ALA A 1 193 ? 22.729 -9.969 -3.291 1.00 91.06 193 ALA A C 1
ATOM 1590 O O . ALA A 1 193 ? 22.531 -10.279 -4.464 1.00 91.06 193 ALA A O 1
ATOM 1591 N N . LEU A 1 194 ? 23.507 -8.928 -2.974 1.00 90.06 194 LEU A N 1
ATOM 1592 C CA . LEU A 1 194 ? 24.249 -8.155 -3.976 1.00 90.06 194 LEU A CA 1
ATOM 1593 C C . LEU A 1 194 ? 25.391 -8.957 -4.608 1.00 90.06 194 LEU A C 1
ATOM 1595 O O . LEU A 1 194 ? 25.581 -8.892 -5.822 1.00 90.06 194 LEU A O 1
ATOM 1599 N N . GLU A 1 195 ? 26.135 -9.720 -3.805 1.00 86.88 195 GLU A N 1
ATOM 1600 C CA . GLU A 1 195 ? 27.237 -10.560 -4.288 1.00 86.88 195 GLU A CA 1
ATOM 1601 C C . GLU A 1 195 ? 26.746 -11.611 -5.296 1.00 86.88 195 GLU A C 1
ATOM 1603 O O . GLU A 1 195 ? 27.348 -11.799 -6.354 1.00 86.88 195 GLU A O 1
ATOM 1608 N N . THR A 1 196 ? 25.619 -12.258 -4.995 1.00 88.38 196 THR A N 1
ATOM 1609 C CA . THR A 1 196 ? 25.051 -13.340 -5.814 1.00 88.38 196 THR A CA 1
ATOM 1610 C C . THR A 1 196 ? 24.135 -12.846 -6.939 1.00 88.38 196 THR A C 1
ATOM 1612 O O . THR A 1 196 ? 24.041 -13.498 -7.979 1.00 88.38 196 THR A O 1
ATOM 1615 N N . GLY A 1 197 ? 23.479 -11.695 -6.766 1.00 86.62 197 GLY A N 1
ATOM 1616 C CA . GLY A 1 197 ? 22.442 -11.198 -7.672 1.00 86.62 197 GLY A CA 1
ATOM 1617 C C . GLY A 1 197 ? 22.930 -10.400 -8.887 1.00 86.62 197 GLY A C 1
ATOM 1618 O O . GLY A 1 197 ? 22.169 -10.260 -9.846 1.00 86.62 197 GLY A O 1
ATOM 1619 N N . LEU A 1 198 ? 24.166 -9.885 -8.882 1.00 87.00 198 LEU A N 1
ATOM 1620 C CA . LEU A 1 198 ? 24.763 -9.173 -10.027 1.00 87.00 198 LEU A CA 1
ATOM 1621 C C . LEU A 1 198 ? 25.056 -10.129 -11.187 1.00 87.00 198 LEU A C 1
ATOM 1623 O O . LEU A 1 198 ? 25.589 -11.202 -10.945 1.00 87.00 198 LEU A O 1
ATOM 1627 N N . VAL A 1 199 ? 24.776 -9.752 -12.437 1.00 83.81 199 VAL A N 1
ATOM 1628 C CA . VAL A 1 199 ? 25.040 -10.621 -13.606 1.00 83.81 199 VAL A CA 1
ATOM 1629 C C . VAL A 1 199 ? 26.450 -10.425 -14.175 1.00 83.81 199 VAL A C 1
ATOM 1631 O O . VAL A 1 199 ? 27.064 -11.389 -14.627 1.00 83.81 199 VAL A O 1
ATOM 1634 N N . ASP A 1 200 ? 26.979 -9.199 -14.150 1.00 82.62 200 ASP A N 1
ATOM 1635 C CA . ASP A 1 200 ? 28.313 -8.892 -14.678 1.00 82.62 200 ASP A CA 1
ATOM 1636 C C . ASP A 1 200 ? 29.418 -9.302 -13.690 1.00 82.62 200 ASP A C 1
ATOM 1638 O O . ASP A 1 200 ? 29.587 -8.701 -12.626 1.00 82.62 200 ASP A O 1
ATOM 1642 N N . GLU A 1 201 ? 30.205 -10.310 -14.072 1.00 79.94 201 GLU A N 1
ATOM 1643 C CA . GLU A 1 201 ? 31.308 -10.857 -13.274 1.00 79.94 201 GLU A CA 1
ATOM 1644 C C . GLU A 1 201 ? 32.431 -9.836 -13.023 1.00 79.94 201 GLU A C 1
ATOM 1646 O O . GLU A 1 201 ? 33.072 -9.847 -11.973 1.00 79.94 201 GLU A O 1
ATOM 1651 N N . THR A 1 202 ? 32.655 -8.906 -13.955 1.00 78.94 202 THR A N 1
ATOM 1652 C CA . THR A 1 202 ? 33.683 -7.862 -13.830 1.00 78.94 202 THR A CA 1
ATOM 1653 C C . THR A 1 202 ? 33.278 -6.831 -12.784 1.00 78.94 202 THR A C 1
ATOM 1655 O O . THR A 1 202 ? 34.107 -6.382 -11.987 1.00 78.94 202 THR A O 1
ATOM 1658 N N . ILE A 1 203 ? 31.999 -6.449 -12.778 1.00 80.31 203 ILE A N 1
ATOM 1659 C CA . ILE A 1 203 ? 31.436 -5.527 -11.785 1.00 80.31 203 ILE A CA 1
ATOM 1660 C C . ILE A 1 203 ? 31.338 -6.227 -10.430 1.00 80.31 203 ILE A C 1
ATOM 1662 O O . ILE A 1 203 ? 31.758 -5.658 -9.423 1.00 80.31 203 ILE A O 1
ATOM 1666 N N . ARG A 1 204 ? 30.898 -7.490 -10.404 1.00 83.62 204 ARG A N 1
ATOM 1667 C CA . ARG A 1 204 ? 30.868 -8.324 -9.198 1.00 83.62 204 ARG A CA 1
ATOM 1668 C C . ARG A 1 204 ? 32.250 -8.417 -8.546 1.00 83.62 204 ARG A C 1
ATOM 1670 O O . ARG A 1 204 ? 32.384 -8.095 -7.368 1.00 83.62 204 ARG A O 1
ATOM 1677 N N . ALA A 1 205 ? 33.294 -8.753 -9.306 1.00 82.44 205 ALA A N 1
ATOM 1678 C CA . ALA A 1 205 ? 34.661 -8.867 -8.793 1.00 82.44 205 ALA A CA 1
ATOM 1679 C C . ALA A 1 205 ? 35.184 -7.563 -8.162 1.00 82.44 205 ALA A C 1
ATOM 1681 O O . ALA A 1 205 ? 35.900 -7.602 -7.161 1.00 82.44 205 ALA A O 1
ATOM 1682 N N . LYS A 1 206 ? 34.802 -6.405 -8.719 1.00 81.69 206 LYS A N 1
ATOM 1683 C CA . LYS A 1 206 ? 35.152 -5.082 -8.176 1.00 81.69 206 LYS A CA 1
ATOM 1684 C C . LYS A 1 206 ? 34.339 -4.704 -6.937 1.00 81.69 206 LYS A C 1
ATOM 1686 O O . LYS A 1 206 ? 34.845 -3.961 -6.105 1.00 81.69 206 LYS A O 1
ATOM 1691 N N . MET A 1 207 ? 33.118 -5.219 -6.806 1.00 83.19 207 MET A N 1
ATOM 1692 C CA . MET A 1 207 ? 32.237 -4.975 -5.661 1.00 83.19 207 MET A CA 1
ATOM 1693 C C . MET A 1 207 ? 32.579 -5.837 -4.439 1.00 83.19 207 MET A C 1
ATOM 1695 O O . MET A 1 207 ? 32.431 -5.366 -3.314 1.00 83.19 207 MET A O 1
ATOM 1699 N N . ILE A 1 208 ? 33.070 -7.071 -4.624 1.00 84.38 208 ILE A N 1
ATOM 1700 C CA . ILE A 1 208 ? 33.387 -8.015 -3.530 1.00 84.38 208 ILE A CA 1
ATOM 1701 C C . ILE A 1 208 ? 34.216 -7.394 -2.382 1.00 84.38 208 ILE A C 1
ATOM 1703 O O . ILE A 1 208 ? 33.866 -7.626 -1.224 1.00 84.38 208 ILE A O 1
ATOM 1707 N N . PRO A 1 209 ? 35.290 -6.611 -2.621 1.00 85.75 209 PRO A N 1
ATOM 1708 C CA . PRO A 1 209 ? 36.060 -5.984 -1.543 1.00 85.75 209 PRO A CA 1
ATOM 1709 C C . PRO A 1 209 ? 35.216 -5.058 -0.660 1.00 85.75 209 PRO A C 1
ATOM 1711 O O . PRO A 1 209 ? 35.360 -5.080 0.560 1.00 85.75 209 PRO A O 1
ATOM 1714 N N . THR A 1 210 ? 34.312 -4.297 -1.274 1.00 85.00 210 THR A N 1
ATOM 1715 C CA . THR A 1 210 ? 33.401 -3.363 -0.604 1.00 85.00 210 THR A CA 1
ATOM 1716 C C . THR A 1 210 ? 32.285 -4.109 0.135 1.00 85.00 210 THR A C 1
ATOM 1718 O O . THR A 1 210 ? 31.950 -3.760 1.263 1.00 85.00 210 THR A O 1
ATOM 1721 N N . LEU A 1 211 ? 31.770 -5.198 -0.450 1.00 85.50 211 LEU A N 1
ATOM 1722 C CA . LEU A 1 211 ? 30.710 -6.032 0.135 1.00 85.50 211 LEU A CA 1
ATOM 1723 C C . LEU A 1 211 ? 31.171 -6.870 1.340 1.00 85.50 211 LEU A C 1
ATOM 1725 O O . LEU A 1 211 ? 30.344 -7.305 2.136 1.00 85.50 211 LEU A O 1
ATOM 1729 N N . LYS A 1 212 ? 32.482 -7.082 1.514 1.00 85.94 212 LYS A N 1
ATOM 1730 C CA . LYS A 1 212 ? 33.044 -7.771 2.690 1.00 85.94 212 LYS A CA 1
ATOM 1731 C C . LYS A 1 212 ? 32.983 -6.945 3.974 1.00 85.94 212 LYS A C 1
ATOM 1733 O O . LYS A 1 212 ? 33.173 -7.515 5.046 1.00 85.94 212 LYS A O 1
ATOM 1738 N N . ASN A 1 213 ? 32.763 -5.633 3.882 1.00 87.31 213 ASN A N 1
ATOM 1739 C CA . ASN A 1 213 ? 32.618 -4.767 5.045 1.00 87.31 213 ASN A CA 1
ATOM 1740 C C . ASN A 1 213 ? 31.147 -4.750 5.515 1.00 87.31 213 ASN A C 1
ATOM 1742 O O . ASN A 1 213 ? 30.304 -4.172 4.829 1.00 87.31 213 ASN A O 1
ATOM 1746 N N . PRO A 1 214 ? 30.822 -5.305 6.699 1.00 82.44 214 PRO A N 1
ATOM 1747 C CA . PRO A 1 214 ? 29.445 -5.347 7.195 1.00 82.44 214 PRO A CA 1
ATOM 1748 C C . PRO A 1 214 ? 28.856 -3.960 7.487 1.00 82.44 214 PRO A C 1
ATOM 1750 O O . PRO A 1 214 ? 27.641 -3.803 7.484 1.00 82.44 214 PRO A O 1
ATOM 1753 N N . SER A 1 215 ? 29.711 -2.962 7.735 1.00 83.50 215 SER A N 1
ATOM 1754 C CA . SER A 1 215 ? 29.334 -1.591 8.097 1.00 83.50 215 SER A CA 1
ATOM 1755 C C . SER A 1 215 ? 29.575 -0.595 6.957 1.00 83.50 215 SER A C 1
ATOM 1757 O O . SER A 1 215 ? 29.796 0.590 7.208 1.00 83.50 215 SER A O 1
ATOM 1759 N N . VAL A 1 216 ? 29.604 -1.073 5.712 1.00 87.06 216 VAL A N 1
ATOM 1760 C CA . VAL A 1 216 ? 29.744 -0.215 4.532 1.00 87.06 216 VAL A CA 1
ATOM 1761 C C . VAL A 1 216 ? 28.586 0.784 4.432 1.00 87.06 216 VAL A C 1
ATOM 1763 O O . VAL A 1 216 ? 27.434 0.415 4.673 1.00 87.06 216 VAL A O 1
ATOM 1766 N N . ALA A 1 217 ? 28.893 2.038 4.093 1.00 86.19 217 ALA A N 1
ATOM 1767 C CA . ALA A 1 217 ? 27.883 3.068 3.886 1.00 86.19 217 ALA A CA 1
ATOM 1768 C C . ALA A 1 217 ? 27.218 2.921 2.506 1.00 86.19 217 ALA A C 1
ATOM 1770 O O . ALA A 1 217 ? 27.817 2.405 1.557 1.00 86.19 217 ALA A O 1
ATOM 1771 N N . ASP A 1 218 ? 25.974 3.385 2.381 1.00 85.62 218 ASP A N 1
ATOM 1772 C CA . ASP A 1 218 ? 25.228 3.299 1.120 1.00 85.62 218 ASP A CA 1
ATOM 1773 C C . ASP A 1 218 ? 25.923 4.117 0.010 1.00 85.62 218 ASP A C 1
ATOM 1775 O O . ASP A 1 218 ? 25.925 3.720 -1.156 1.00 85.62 218 ASP A O 1
ATOM 1779 N N . GLU A 1 219 ? 26.572 5.223 0.376 1.00 83.81 219 GLU A N 1
ATOM 1780 C CA . GLU A 1 219 ? 27.348 6.095 -0.507 1.00 83.81 219 GLU A CA 1
ATOM 1781 C C . GLU A 1 219 ? 28.544 5.364 -1.128 1.00 83.81 219 GLU A C 1
ATOM 1783 O O . GLU A 1 219 ? 28.745 5.435 -2.343 1.00 83.81 219 GLU A O 1
ATOM 1788 N N . ASP A 1 220 ? 29.278 4.595 -0.320 1.00 83.62 220 ASP A N 1
ATOM 1789 C CA . ASP A 1 220 ? 30.448 3.831 -0.763 1.00 83.62 220 ASP A CA 1
ATOM 1790 C C . ASP A 1 220 ? 30.049 2.730 -1.764 1.00 83.62 220 ASP A C 1
ATOM 1792 O O . ASP A 1 220 ? 30.776 2.436 -2.716 1.00 83.62 220 ASP A O 1
ATOM 1796 N N . LEU A 1 221 ? 28.867 2.125 -1.581 1.00 85.06 221 LEU A N 1
ATOM 1797 C CA . LEU A 1 221 ? 28.316 1.125 -2.503 1.00 85.06 221 LEU A CA 1
ATOM 1798 C C . LEU A 1 221 ? 27.932 1.743 -3.850 1.00 85.06 221 LEU A C 1
ATOM 1800 O O . LEU A 1 221 ? 28.193 1.154 -4.904 1.00 85.06 221 LEU A O 1
ATOM 1804 N N . ILE A 1 222 ? 27.318 2.927 -3.821 1.00 84.06 222 ILE A N 1
ATOM 1805 C CA . ILE A 1 222 ? 26.929 3.662 -5.027 1.00 84.06 222 ILE A CA 1
ATOM 1806 C C . ILE A 1 222 ? 28.177 4.105 -5.795 1.00 84.06 222 ILE A C 1
ATOM 1808 O O . ILE A 1 222 ? 28.231 3.942 -7.017 1.00 84.06 222 ILE A O 1
ATOM 1812 N N . GLU A 1 223 ? 29.198 4.617 -5.108 1.00 82.00 223 GLU A N 1
ATOM 1813 C CA . GLU A 1 223 ? 30.464 5.008 -5.729 1.00 82.00 223 GLU A CA 1
ATOM 1814 C C . GLU A 1 223 ? 31.168 3.803 -6.366 1.00 82.00 223 GLU A C 1
ATOM 1816 O O . GLU A 1 223 ? 31.486 3.829 -7.561 1.00 82.00 223 GLU A O 1
ATOM 1821 N N . ALA A 1 224 ? 31.315 2.705 -5.619 1.00 81.44 224 ALA A N 1
ATOM 1822 C CA . ALA A 1 224 ? 31.961 1.486 -6.100 1.00 81.44 224 ALA A CA 1
ATOM 1823 C C . ALA A 1 224 ? 31.274 0.895 -7.343 1.00 81.44 224 ALA A C 1
ATOM 1825 O O . ALA A 1 224 ? 31.951 0.369 -8.229 1.00 81.44 224 ALA A O 1
ATOM 1826 N N . MET A 1 225 ? 29.949 1.027 -7.458 1.00 78.31 225 MET A N 1
ATOM 1827 C CA . MET A 1 225 ? 29.190 0.572 -8.626 1.00 78.31 225 MET A CA 1
ATOM 1828 C C . MET A 1 225 ? 29.208 1.569 -9.799 1.00 78.31 225 MET A C 1
ATOM 1830 O O . MET A 1 225 ? 28.998 1.184 -10.950 1.00 78.31 225 MET A O 1
ATOM 1834 N N . SER A 1 226 ? 29.514 2.841 -9.533 1.00 74.94 226 SER A N 1
ATOM 1835 C CA . SER A 1 226 ? 29.636 3.903 -10.543 1.00 74.94 226 SER A CA 1
ATOM 1836 C C . SER A 1 226 ? 31.013 3.927 -11.221 1.00 74.94 226 SER A C 1
ATOM 1838 O O . SER A 1 226 ? 31.124 4.258 -12.403 1.00 74.94 226 SER A O 1
ATOM 1840 N N . MET A 1 227 ? 32.079 3.537 -10.514 1.00 64.94 227 MET A N 1
ATOM 1841 C CA . MET A 1 227 ? 33.451 3.530 -11.050 1.00 64.94 227 MET A CA 1
ATOM 1842 C C . MET A 1 227 ? 33.668 2.607 -12.276 1.00 64.94 227 MET A C 1
ATOM 1844 O O . MET A 1 227 ? 34.351 3.029 -13.216 1.00 64.94 227 MET A O 1
ATOM 1848 N N . PRO A 1 228 ? 33.109 1.378 -12.345 1.00 61.25 228 PRO A N 1
ATOM 1849 C CA . PRO A 1 228 ? 33.212 0.513 -13.521 1.00 61.25 228 PRO A CA 1
ATOM 1850 C C . PRO A 1 228 ? 32.554 1.117 -14.766 1.00 61.25 228 PRO A C 1
ATOM 1852 O O . PRO A 1 228 ? 33.116 0.987 -15.850 1.00 61.25 228 PRO A O 1
ATOM 1855 N N . MET A 1 229 ? 31.427 1.824 -14.607 1.00 56.25 229 MET A N 1
ATOM 1856 C CA . MET A 1 229 ? 30.704 2.480 -15.704 1.00 56.25 229 MET A CA 1
ATOM 1857 C C . MET A 1 229 ? 31.525 3.610 -16.329 1.00 56.25 229 MET A C 1
ATOM 1859 O O . MET A 1 229 ? 31.628 3.692 -17.553 1.00 56.25 229 MET A O 1
ATOM 1863 N N . SER A 1 230 ? 32.167 4.445 -15.509 1.00 57.28 230 SER A N 1
ATOM 1864 C CA . SER A 1 230 ? 33.035 5.526 -15.994 1.00 57.28 230 SER A CA 1
ATOM 1865 C C . SER A 1 230 ? 34.275 4.988 -16.712 1.00 57.28 230 SER A C 1
ATOM 1867 O O . SER A 1 230 ? 34.613 5.466 -17.794 1.00 57.28 230 SER A O 1
ATOM 1869 N N . ALA A 1 231 ? 34.912 3.947 -16.166 1.00 59.38 231 ALA A N 1
ATOM 1870 C CA . ALA A 1 231 ? 36.082 3.321 -16.781 1.00 59.38 231 ALA A CA 1
ATOM 1871 C C . ALA A 1 231 ? 35.746 2.591 -18.096 1.00 59.38 231 ALA A C 1
ATOM 1873 O O . ALA A 1 231 ? 36.530 2.651 -19.044 1.00 59.38 231 ALA A O 1
ATOM 1874 N N . GLU A 1 232 ? 34.587 1.930 -18.183 1.00 54.88 232 GLU A N 1
ATOM 1875 C CA . GLU A 1 232 ? 34.143 1.235 -19.399 1.00 54.88 232 GLU A CA 1
ATOM 1876 C C . GLU A 1 232 ? 33.668 2.219 -20.479 1.00 54.88 232 GLU A C 1
ATOM 1878 O O . GLU A 1 232 ? 34.037 2.083 -21.645 1.00 54.88 232 GLU A O 1
ATOM 1883 N N . THR A 1 233 ? 32.963 3.289 -20.094 1.00 56.56 233 THR A N 1
ATOM 1884 C CA . THR A 1 233 ? 32.598 4.392 -21.002 1.00 56.56 233 THR A CA 1
ATOM 1885 C C . THR A 1 233 ? 33.847 5.072 -21.570 1.00 56.56 233 THR A C 1
ATOM 1887 O O . THR A 1 233 ? 33.929 5.342 -22.769 1.00 56.56 233 THR A O 1
ATOM 1890 N N . GLU A 1 234 ? 34.867 5.310 -20.740 1.00 57.72 234 GLU A N 1
ATOM 1891 C CA . GLU A 1 234 ? 36.134 5.899 -21.178 1.00 57.72 234 GLU A CA 1
ATOM 1892 C C . GLU A 1 234 ? 36.943 4.943 -22.075 1.00 57.72 234 GLU A C 1
ATOM 1894 O O . GLU A 1 234 ? 37.538 5.380 -23.065 1.00 57.72 234 GLU A O 1
ATOM 1899 N N . ARG A 1 235 ? 36.929 3.630 -21.795 1.00 59.50 235 ARG A N 1
ATOM 1900 C CA . ARG A 1 235 ? 37.532 2.608 -22.669 1.00 59.50 235 ARG A CA 1
ATOM 1901 C C . ARG A 1 235 ? 36.838 2.534 -24.026 1.00 59.50 235 ARG A C 1
ATOM 1903 O O . ARG A 1 235 ? 37.535 2.544 -25.040 1.00 59.50 235 ARG A O 1
ATOM 1910 N N . LEU A 1 236 ? 35.506 2.504 -24.068 1.00 55.62 236 LEU A N 1
ATOM 1911 C CA . LEU A 1 236 ? 34.736 2.478 -25.317 1.00 55.62 236 LEU A CA 1
ATOM 1912 C C . LEU A 1 236 ? 34.955 3.753 -26.139 1.00 55.62 236 LEU A C 1
ATOM 1914 O O . LEU A 1 236 ? 35.164 3.668 -27.349 1.00 55.62 236 LEU A O 1
ATOM 1918 N N . ASN A 1 237 ? 35.028 4.917 -25.490 1.00 61.44 237 ASN A N 1
ATOM 1919 C CA . ASN A 1 237 ? 35.359 6.179 -26.154 1.00 61.44 237 ASN A CA 1
ATOM 1920 C C . ASN A 1 237 ? 36.786 6.175 -26.735 1.00 61.44 237 ASN A C 1
ATOM 1922 O O . ASN A 1 237 ? 36.990 6.615 -27.869 1.00 61.44 237 ASN A O 1
ATOM 1926 N N . LYS A 1 238 ? 37.777 5.625 -26.015 1.00 65.00 238 LYS A N 1
ATOM 1927 C CA . LYS A 1 238 ? 39.161 5.487 -26.513 1.00 65.00 238 LYS A CA 1
ATOM 1928 C C . LYS A 1 238 ? 39.278 4.477 -27.661 1.00 65.00 238 LYS A C 1
ATOM 1930 O O . LYS A 1 238 ? 40.004 4.735 -28.621 1.00 65.00 238 LYS A O 1
ATOM 1935 N N . PHE A 1 239 ? 38.544 3.364 -27.615 1.00 55.53 239 PHE A N 1
ATOM 1936 C CA . PHE A 1 239 ? 38.508 2.385 -28.709 1.00 55.53 239 PHE A CA 1
ATOM 1937 C C . PHE A 1 239 ? 37.768 2.911 -29.949 1.00 55.53 239 PHE A C 1
ATOM 1939 O O . PHE A 1 239 ? 38.251 2.717 -31.065 1.00 55.53 239 PHE A O 1
ATOM 1946 N N . GLY A 1 240 ? 36.665 3.645 -29.772 1.00 53.78 240 GLY A N 1
ATOM 1947 C CA . GLY A 1 240 ? 35.961 4.327 -30.863 1.00 53.78 240 GLY A CA 1
ATOM 1948 C C . GLY A 1 240 ? 36.812 5.409 -31.540 1.00 53.78 240 GLY A C 1
ATOM 1949 O O . GLY A 1 240 ? 36.797 5.536 -32.764 1.00 53.78 240 GLY A O 1
ATOM 1950 N N . ALA A 1 241 ? 37.627 6.136 -30.767 1.00 53.62 241 ALA A N 1
ATOM 1951 C CA . ALA A 1 241 ? 38.579 7.114 -31.296 1.00 53.62 241 ALA A CA 1
ATOM 1952 C C . ALA A 1 241 ? 39.762 6.457 -32.037 1.00 53.62 241 ALA A C 1
ATOM 1954 O O . ALA A 1 241 ? 40.177 6.935 -33.093 1.00 53.62 241 ALA A O 1
ATOM 1955 N N . SER A 1 242 ? 40.279 5.331 -31.531 1.00 51.66 242 SER A N 1
ATOM 1956 C CA . SER A 1 242 ? 41.399 4.609 -32.153 1.00 51.66 242 SER A CA 1
ATOM 1957 C C . SER A 1 242 ? 41.009 3.913 -33.466 1.00 51.66 242 SER A C 1
ATOM 1959 O O . SER A 1 242 ? 41.802 3.893 -34.409 1.00 51.66 242 SER A O 1
ATOM 1961 N N . GLY A 1 243 ? 39.770 3.415 -33.579 1.00 48.22 243 GLY A N 1
ATOM 1962 C CA . GLY A 1 243 ? 39.236 2.872 -34.835 1.00 48.22 243 GLY A CA 1
ATOM 1963 C C . GLY A 1 243 ? 39.135 3.921 -35.948 1.00 48.22 243 GLY A C 1
ATOM 1964 O O . GLY A 1 243 ? 39.441 3.625 -37.102 1.00 48.22 243 GLY A O 1
ATOM 1965 N N . ARG A 1 244 ? 38.798 5.168 -35.593 1.00 50.09 244 ARG A N 1
ATOM 1966 C CA . ARG A 1 244 ? 38.696 6.292 -36.537 1.00 50.09 244 ARG A CA 1
ATOM 1967 C C . ARG A 1 244 ? 40.071 6.771 -37.021 1.00 50.09 244 ARG A C 1
ATOM 1969 O O . ARG A 1 244 ? 40.260 6.969 -38.216 1.00 50.09 244 ARG A O 1
ATOM 1976 N N . ALA A 1 245 ? 41.057 6.831 -36.121 1.00 51.12 245 ALA A N 1
ATOM 1977 C CA . ALA A 1 245 ? 42.435 7.209 -36.454 1.00 51.12 245 ALA A CA 1
ATOM 1978 C C . ALA A 1 245 ? 43.142 6.196 -37.380 1.00 51.12 245 ALA A C 1
ATOM 1980 O O . ALA A 1 245 ? 43.948 6.581 -38.226 1.00 51.12 245 ALA A O 1
ATOM 1981 N N . LYS A 1 246 ? 42.822 4.897 -37.266 1.00 48.34 246 LYS A N 1
ATOM 1982 C CA . LYS A 1 246 ? 43.382 3.855 -38.148 1.00 48.34 246 LYS A CA 1
ATOM 1983 C C . LYS A 1 246 ? 42.798 3.880 -39.565 1.00 48.34 246 LYS A C 1
ATOM 1985 O O . LYS A 1 246 ? 43.464 3.435 -40.494 1.00 48.34 246 LYS A O 1
ATOM 1990 N N . GLN A 1 247 ? 41.579 4.392 -39.746 1.00 45.50 247 GLN A N 1
ATOM 1991 C CA . GLN A 1 247 ? 40.944 4.517 -41.064 1.00 45.50 247 GLN A CA 1
ATOM 1992 C C . GLN A 1 247 ? 41.495 5.718 -41.856 1.00 45.50 247 GLN A C 1
ATOM 1994 O O . GLN A 1 247 ? 41.716 5.605 -43.061 1.00 45.50 247 GLN A O 1
ATOM 1999 N N . GLU A 1 248 ? 41.810 6.829 -41.183 1.00 46.00 248 GLU A N 1
ATOM 2000 C CA . GLU A 1 248 ? 42.411 8.022 -41.808 1.00 46.00 248 GLU A CA 1
ATOM 2001 C C . GLU A 1 248 ? 43.883 7.815 -42.219 1.00 46.00 248 GLU A C 1
ATOM 2003 O O . GLU A 1 248 ? 44.321 8.346 -43.244 1.00 46.00 248 GLU A O 1
ATOM 2008 N N . SER A 1 249 ? 44.649 6.982 -41.497 1.00 48.12 249 SER A N 1
ATOM 2009 C CA . SER A 1 249 ? 46.050 6.703 -41.858 1.00 48.12 249 SER A CA 1
ATOM 2010 C C . SER A 1 249 ? 46.203 5.776 -43.070 1.00 48.12 249 SER A C 1
ATOM 2012 O O . SER A 1 249 ? 47.198 5.871 -43.782 1.00 48.12 249 SER A O 1
ATOM 2014 N N . VAL A 1 250 ? 45.241 4.878 -43.325 1.00 47.38 250 VAL A N 1
ATOM 2015 C CA . VAL A 1 250 ? 45.298 3.954 -44.478 1.00 47.38 250 VAL A CA 1
ATOM 2016 C C . VAL A 1 250 ? 44.930 4.674 -45.780 1.00 47.38 250 VAL A C 1
ATOM 2018 O O . VAL A 1 250 ? 45.615 4.491 -46.782 1.00 47.38 250 VAL A O 1
ATOM 2021 N N . SER A 1 251 ? 43.946 5.582 -45.754 1.00 47.59 251 SER A N 1
ATOM 2022 C CA . SER A 1 251 ? 43.559 6.382 -46.931 1.00 47.59 251 SER A CA 1
ATOM 2023 C C . SER A 1 251 ? 44.645 7.360 -47.401 1.00 47.59 251 SER A C 1
ATOM 2025 O O . SER A 1 251 ? 44.605 7.810 -48.545 1.00 47.59 251 SER A O 1
ATOM 2027 N N . SER A 1 252 ? 45.600 7.709 -46.535 1.00 48.66 252 SER A N 1
ATOM 2028 C CA . SER A 1 252 ? 46.669 8.664 -46.855 1.00 48.66 252 SER A CA 1
ATOM 2029 C C . SER A 1 252 ? 47.899 7.997 -47.487 1.00 48.66 252 SER A C 1
ATOM 2031 O O . SER A 1 252 ? 48.675 8.666 -48.159 1.00 48.66 252 SER A O 1
ATOM 2033 N N . LEU A 1 253 ? 48.065 6.677 -47.324 1.00 46.97 253 LEU A N 1
ATOM 2034 C CA . LEU A 1 253 ? 49.206 5.919 -47.861 1.00 46.97 253 LEU A CA 1
ATOM 2035 C C . LEU A 1 253 ? 48.954 5.342 -49.268 1.00 46.97 253 LEU A C 1
ATOM 2037 O O . LEU A 1 253 ? 49.904 4.959 -49.948 1.00 46.97 253 LEU A O 1
ATOM 2041 N N . GLU A 1 254 ? 47.703 5.303 -49.740 1.00 46.41 254 GLU A N 1
ATOM 2042 C CA . GLU A 1 254 ? 47.365 4.837 -51.098 1.00 46.41 254 GLU A CA 1
ATOM 2043 C C . GLU A 1 254 ? 47.501 5.921 -52.185 1.00 46.41 254 GLU A C 1
ATOM 2045 O O . GLU A 1 254 ? 47.444 5.601 -53.371 1.00 46.41 254 GLU A O 1
ATOM 2050 N N . MET A 1 255 ? 47.751 7.187 -51.821 1.00 47.62 255 MET A N 1
ATOM 2051 C CA . MET A 1 255 ? 47.933 8.282 -52.792 1.00 47.62 255 MET A CA 1
ATOM 2052 C C . MET A 1 255 ? 49.392 8.554 -53.209 1.00 47.62 255 MET A C 1
ATOM 2054 O O . MET A 1 255 ? 49.609 9.379 -54.089 1.00 47.62 255 MET A O 1
ATOM 2058 N N . GLU A 1 256 ? 50.387 7.845 -52.663 1.00 46.62 256 GLU A N 1
ATOM 2059 C CA . GLU A 1 256 ? 51.817 8.056 -52.986 1.00 46.62 256 GLU A CA 1
ATOM 2060 C C . GLU A 1 256 ? 52.456 6.964 -53.869 1.00 46.62 256 GLU A C 1
ATOM 2062 O O . GLU A 1 256 ? 53.674 6.918 -54.040 1.00 46.62 256 GLU A O 1
ATOM 2067 N N . LYS A 1 257 ? 51.659 6.087 -54.492 1.00 44.78 257 LYS A N 1
ATOM 2068 C CA . LYS A 1 257 ? 52.149 5.154 -55.524 1.00 44.78 257 LYS A CA 1
ATOM 2069 C C . LYS A 1 257 ? 51.380 5.310 -56.832 1.00 44.78 257 LYS A C 1
ATOM 2071 O O . LYS A 1 257 ? 50.539 4.476 -57.163 1.00 44.78 257 LYS A O 1
ATOM 2076 N N . LYS A 1 258 ? 51.701 6.358 -57.588 1.00 39.12 258 LYS A N 1
ATOM 2077 C CA . LYS A 1 258 ? 51.493 6.413 -59.039 1.00 39.12 258 LYS A CA 1
ATOM 2078 C C . LYS A 1 258 ? 52.526 7.305 -59.701 1.00 39.12 258 LYS A C 1
ATOM 2080 O O . LYS A 1 258 ? 52.793 8.386 -59.140 1.00 39.12 258 LYS A O 1
#

Organism: Paramuricea clavata (NCBI:txid317549)

pLDDT: mean 78.56, std 13.2, range [39.12, 93.38]

Sequence (258 aa):
FDQLLDKFSLIKVLRIGAWIQRFLDNCRTKPKERKSHPIDALEIERVKLWWIKRAQLQAQQDVRFEADQLHLNFQPNNRGILECRGRIVGEYPIYLPDHHPFTTSLVHHAHISTLHGGVGMTMAKNFQYHYHEKSATELYQTLANITQLPKEDHQTFLIRALTVRQKILFASNESGSNITYDESSVQGLFLHALETGLVDETIRAKMIPTLKNPSVADEDLIEAMSMPMSAETERLNKFGASGRAKQESVSSLEMEKK

Foldseek 3Di:
DLVCLVVDAPVVVLQVQLVVVLVVVQVVDDPVPRDDDPRDPVSSVVSVVVLQVVQVVVCVVDPCVVVCCVVQVWDADPVRFTWRPDPDPLFTFTDGDPPRSSVVSLLVNLCVVQVNPDDVSSVVSSRVVGGPLQALVSLLVCLLPAAADPPHQLLNSLVVLVVSLVSSQVNLPDPDRPDHDDNLVSLLSSLVSSLPRYPDPVLSVQCVVQSVDSPRDSVNNSVSSVVVVVVVVVVVVVVVVVVVVVVVVVVVVVVPDD